Protein AF-A0A9E4MIA6-F1 (afdb_monomer_lite)

pLDDT: mean 83.89, std 17.76, range [36.22, 98.62]

Sequence (266 aa):
MLNRHRSSNRLAILCLLVLALSAQGCTGGDPGDYLTPDLRQRVEALKLEAPQATDDVAVLSDRLDTLWQWANAYSLTGGPIPDAFPQLVANANRSLRDVGGGATIPMSRIPEFIRLYTREFQIKDEHPGAVGSLTLDPPGPFHAGDQVTVRLIYTVGALGMAEGGGLLVRGARSGIQAEDPAGRNYVSIESSNPDATLTSSEPWGEWLGMHFSNRGRRAIPARPGVPRAVLQFRLSGAALEEGDTITITYGDTSGGGPGLALQETR

Radius of gyration: 26.45 Å; chains: 1; bounding box: 110×49×53 Å

Structure (mmCIF, N/CA/C/O backbone):
data_AF-A0A9E4MIA6-F1
#
_entry.id   AF-A0A9E4MIA6-F1
#
loop_
_atom_site.group_PDB
_atom_site.id
_atom_site.type_symbol
_atom_site.label_atom_id
_atom_site.label_alt_id
_atom_site.label_comp_id
_atom_site.label_asym_id
_atom_site.label_entity_id
_atom_site.label_seq_id
_atom_site.pdbx_PDB_ins_code
_atom_site.Cartn_x
_atom_site.Cartn_y
_atom_site.Cartn_z
_atom_site.occupancy
_atom_site.B_iso_or_equiv
_atom_site.auth_seq_id
_atom_site.auth_comp_id
_atom_site.auth_asym_id
_atom_site.auth_atom_id
_atom_site.pdbx_PDB_model_num
ATOM 1 N N . MET A 1 1 ? 82.440 -28.298 -12.843 1.00 44.41 1 MET A N 1
ATOM 2 C CA . MET A 1 1 ? 81.534 -28.000 -13.974 1.00 44.41 1 MET A CA 1
ATOM 3 C C . MET A 1 1 ? 80.123 -28.381 -13.561 1.00 44.41 1 MET A C 1
ATOM 5 O O . MET A 1 1 ? 79.861 -29.569 -13.469 1.00 44.41 1 MET A O 1
ATOM 9 N N . LEU A 1 2 ? 79.250 -27.417 -13.243 1.00 39.50 2 LEU A N 1
ATOM 10 C CA . LEU A 1 2 ? 77.813 -27.661 -13.067 1.00 39.50 2 LEU A CA 1
ATOM 11 C C . LEU A 1 2 ? 77.000 -26.353 -13.191 1.00 39.50 2 LEU A C 1
ATOM 13 O O . LEU A 1 2 ? 77.411 -25.329 -12.658 1.00 39.50 2 LEU A O 1
ATOM 17 N N . ASN A 1 3 ? 75.821 -26.496 -13.810 1.00 36.22 3 ASN A N 1
ATOM 18 C CA . ASN A 1 3 ? 74.598 -25.666 -13.804 1.00 36.22 3 ASN A CA 1
ATOM 19 C C . ASN A 1 3 ? 74.567 -24.330 -14.568 1.00 36.22 3 ASN A C 1
ATOM 21 O O . ASN A 1 3 ? 75.380 -23.451 -14.329 1.00 36.22 3 ASN A O 1
ATOM 25 N N . ARG A 1 4 ? 73.710 -24.137 -15.591 1.00 42.50 4 ARG A N 1
ATOM 26 C CA . ARG A 1 4 ? 72.229 -24.263 -15.787 1.00 42.50 4 ARG A CA 1
ATOM 27 C C . ARG A 1 4 ? 71.428 -22.997 -15.417 1.00 42.50 4 ARG A C 1
ATOM 29 O O . ARG A 1 4 ? 71.226 -22.695 -14.251 1.00 42.50 4 ARG A O 1
ATOM 36 N N . HIS A 1 5 ? 70.908 -22.370 -16.481 1.00 44.91 5 HIS A N 1
ATOM 37 C CA . HIS A 1 5 ? 69.573 -21.785 -16.703 1.00 44.91 5 HIS A CA 1
ATOM 38 C C . HIS A 1 5 ? 68.838 -21.021 -15.587 1.00 44.91 5 HIS A C 1
ATOM 40 O O . HIS A 1 5 ? 68.321 -21.630 -14.655 1.00 44.91 5 HIS A O 1
ATOM 46 N N . ARG A 1 6 ? 68.547 -19.734 -15.849 1.00 44.25 6 ARG A N 1
ATOM 47 C CA . ARG A 1 6 ? 67.300 -19.052 -15.439 1.00 44.25 6 ARG A CA 1
ATOM 48 C C . ARG A 1 6 ? 66.914 -17.944 -16.432 1.00 44.25 6 ARG A C 1
ATOM 50 O O . ARG A 1 6 ? 67.343 -16.809 -16.285 1.00 44.25 6 ARG A O 1
ATOM 57 N N . SER A 1 7 ? 66.063 -18.257 -17.407 1.00 50.56 7 SER A N 1
ATOM 58 C CA . SER A 1 7 ? 65.334 -17.244 -18.193 1.00 50.56 7 SER A CA 1
ATOM 59 C C . SER A 1 7 ? 64.119 -17.859 -18.898 1.00 50.56 7 SER A C 1
ATOM 61 O O . SER A 1 7 ? 64.063 -17.928 -20.119 1.00 50.56 7 SER A O 1
ATOM 63 N N . SER A 1 8 ? 63.152 -18.364 -18.136 1.00 52.81 8 SER A N 1
ATOM 64 C CA . SER A 1 8 ? 61.802 -18.613 -18.656 1.00 52.81 8 SER A CA 1
ATOM 65 C C . SER A 1 8 ? 60.858 -18.766 -17.472 1.00 52.81 8 SER A C 1
ATOM 67 O O . SER A 1 8 ? 60.782 -19.837 -16.895 1.00 52.81 8 SER A O 1
ATOM 69 N N . ASN A 1 9 ? 60.261 -17.667 -17.008 1.00 47.25 9 ASN A N 1
ATOM 70 C CA . ASN A 1 9 ? 59.180 -17.714 -16.005 1.00 47.25 9 ASN A CA 1
ATOM 71 C C . ASN A 1 9 ? 58.285 -16.462 -15.980 1.00 47.25 9 ASN A C 1
ATOM 73 O O . ASN A 1 9 ? 57.370 -16.391 -15.170 1.00 47.25 9 ASN A O 1
ATOM 77 N N . ARG A 1 10 ? 58.509 -15.465 -16.851 1.00 46.03 10 ARG A N 1
ATOM 78 C CA . ARG A 1 10 ? 57.673 -14.249 -16.885 1.00 46.03 10 ARG A CA 1
ATOM 79 C C . ARG A 1 10 ? 56.615 -14.235 -17.991 1.00 46.03 10 ARG A C 1
ATOM 81 O O . ARG A 1 10 ? 55.686 -13.449 -17.896 1.00 46.03 10 ARG A O 1
ATOM 88 N N . LEU A 1 11 ? 56.697 -15.128 -18.983 1.00 42.88 11 LEU A N 1
ATOM 89 C CA . LEU A 1 11 ? 55.712 -15.191 -20.074 1.00 42.88 11 LEU A CA 1
ATOM 90 C C . LEU A 1 11 ? 54.523 -16.129 -19.784 1.00 42.88 11 LEU A C 1
ATOM 92 O O . LEU A 1 11 ? 53.440 -15.921 -20.313 1.00 42.88 11 LEU A O 1
ATOM 96 N N . ALA A 1 12 ? 54.689 -17.123 -18.905 1.00 45.09 12 ALA A N 1
ATOM 97 C CA . ALA A 1 12 ? 53.630 -18.090 -18.588 1.00 45.09 12 ALA A CA 1
ATOM 98 C C . ALA A 1 12 ? 52.542 -17.534 -17.645 1.00 45.09 12 ALA A C 1
ATOM 100 O O . ALA A 1 12 ? 51.417 -18.023 -17.644 1.00 45.09 12 ALA A O 1
ATOM 101 N N . ILE A 1 13 ? 52.853 -16.487 -16.872 1.00 46.25 13 ILE A N 1
ATOM 102 C CA . ILE A 1 13 ? 51.916 -15.895 -15.900 1.00 46.25 13 ILE A CA 1
ATOM 103 C C . ILE A 1 13 ? 50.916 -14.947 -16.588 1.00 46.25 13 ILE A C 1
ATOM 105 O O . ILE A 1 13 ? 49.793 -14.800 -16.116 1.00 46.25 13 ILE A O 1
ATOM 109 N N . LEU A 1 14 ? 51.263 -14.370 -17.746 1.00 41.62 14 LEU A N 1
ATOM 110 C CA . LEU A 1 14 ? 50.357 -13.471 -18.470 1.00 41.62 14 LEU A CA 1
ATOM 111 C C . LEU A 1 14 ? 49.263 -14.230 -19.250 1.00 41.62 14 LEU A C 1
ATOM 113 O O . LEU A 1 14 ? 48.138 -13.750 -19.337 1.00 41.62 14 LEU A O 1
ATOM 117 N N . CYS A 1 15 ? 49.545 -15.440 -19.750 1.00 41.22 15 CYS A N 1
ATOM 118 C CA . CYS A 1 15 ? 48.540 -16.253 -20.453 1.00 41.22 15 CYS A CA 1
ATOM 119 C C . CYS A 1 15 ? 47.531 -16.937 -19.512 1.00 41.22 15 CYS A C 1
ATOM 121 O O . CYS A 1 15 ? 46.398 -17.182 -19.917 1.00 41.22 15 CYS A O 1
ATOM 123 N N . LEU A 1 16 ? 47.896 -17.200 -18.252 1.00 42.53 16 LEU A N 1
ATOM 124 C CA . LEU A 1 16 ? 46.976 -17.769 -17.255 1.00 42.53 16 LEU A CA 1
ATOM 125 C C . LEU A 1 16 ? 45.973 -16.742 -16.702 1.00 42.53 16 LEU A C 1
ATOM 127 O O . LEU A 1 16 ? 44.889 -17.125 -16.276 1.00 42.53 16 LEU A O 1
ATOM 131 N N . LEU A 1 17 ? 46.287 -15.445 -16.770 1.00 40.62 17 LEU A N 1
ATOM 132 C CA . LEU A 1 17 ? 45.380 -14.371 -16.345 1.00 40.62 17 LEU A CA 1
ATOM 133 C C . LEU A 1 17 ? 44.326 -14.011 -17.405 1.00 40.62 17 LEU A C 1
ATOM 135 O O . LEU A 1 17 ? 43.240 -13.565 -17.050 1.00 40.62 17 LEU A O 1
ATOM 139 N N . VAL A 1 18 ? 44.592 -14.264 -18.690 1.00 44.28 18 VAL A N 1
ATOM 140 C CA . VAL A 1 18 ? 43.629 -14.000 -19.779 1.00 44.28 18 VAL A CA 1
ATOM 141 C C . VAL A 1 18 ? 42.632 -15.158 -19.964 1.00 44.28 18 VAL A C 1
ATOM 143 O O . VAL A 1 18 ? 41.478 -14.929 -20.322 1.00 44.28 18 VAL A O 1
ATOM 146 N N . LEU A 1 19 ? 43.017 -16.392 -19.624 1.00 41.66 19 LEU A N 1
ATOM 147 C CA . LEU A 1 19 ? 42.107 -17.551 -19.620 1.00 41.66 19 LEU A CA 1
ATOM 148 C C . LEU A 1 19 ? 41.224 -17.649 -18.362 1.00 41.66 19 LEU A C 1
ATOM 150 O O . LEU A 1 19 ? 40.216 -18.345 -18.386 1.00 41.66 19 LEU A O 1
ATOM 154 N N . ALA A 1 20 ? 41.543 -16.917 -17.289 1.00 40.09 20 ALA A N 1
ATOM 155 C CA . ALA A 1 20 ? 40.695 -16.833 -16.096 1.00 40.09 20 ALA A CA 1
ATOM 156 C C . ALA A 1 20 ? 39.568 -15.783 -16.210 1.00 40.09 20 ALA A C 1
ATOM 158 O O . ALA A 1 20 ? 38.610 -15.843 -15.444 1.00 40.09 20 ALA A O 1
ATOM 159 N N . LEU A 1 21 ? 39.636 -14.855 -17.177 1.00 44.41 21 LEU A N 1
ATOM 160 C CA . LEU A 1 21 ? 38.578 -13.860 -17.425 1.00 44.41 21 LEU A CA 1
ATOM 161 C C . LEU A 1 21 ? 37.515 -14.300 -18.448 1.00 44.41 21 LEU A C 1
ATOM 163 O O . LEU A 1 21 ? 36.544 -13.583 -18.661 1.00 44.41 21 LEU A O 1
ATOM 167 N N . SER A 1 22 ? 37.654 -15.477 -19.060 1.00 43.94 22 SER A N 1
ATOM 168 C CA . SER A 1 22 ? 36.688 -16.016 -20.036 1.00 43.94 22 SER A CA 1
ATOM 169 C C . SER A 1 22 ? 35.862 -17.199 -19.506 1.00 43.94 22 SER A C 1
ATOM 171 O O . SER A 1 22 ? 35.043 -17.747 -20.235 1.00 43.94 22 SER A O 1
ATOM 173 N N . ALA A 1 23 ? 36.010 -17.556 -18.224 1.00 40.84 23 ALA A N 1
ATOM 174 C CA . ALA A 1 23 ? 35.294 -18.669 -17.588 1.00 40.84 23 ALA A CA 1
ATOM 175 C C . ALA A 1 23 ? 34.163 -18.241 -16.625 1.00 40.84 23 ALA A C 1
ATOM 177 O O . ALA A 1 23 ? 33.667 -19.067 -15.866 1.00 40.84 23 ALA A O 1
ATOM 178 N N . GLN A 1 24 ? 33.731 -16.973 -16.647 1.00 48.56 24 GLN A N 1
ATOM 179 C CA . GLN A 1 24 ? 32.558 -16.503 -15.879 1.00 48.56 24 GLN A CA 1
ATOM 180 C C . GLN A 1 24 ? 31.247 -16.519 -16.687 1.00 48.56 24 GLN A C 1
ATOM 182 O O . GLN A 1 24 ? 30.203 -16.128 -16.182 1.00 48.56 24 GLN A O 1
ATOM 187 N N . GLY A 1 25 ? 31.273 -16.992 -17.933 1.00 47.22 25 GLY A N 1
ATOM 188 C CA . GLY A 1 25 ? 30.114 -16.995 -18.825 1.00 47.22 25 GLY A CA 1
ATOM 189 C C . GLY A 1 25 ? 29.463 -18.365 -18.976 1.00 47.22 25 GLY A C 1
ATOM 190 O O . GLY A 1 25 ? 29.371 -18.846 -20.094 1.00 47.22 25 GLY A O 1
ATOM 191 N N . CYS A 1 26 ? 29.070 -19.010 -17.878 1.00 40.75 26 CYS A N 1
ATOM 192 C CA . CYS A 1 26 ? 28.094 -20.110 -17.861 1.00 40.75 26 CYS A CA 1
ATOM 193 C C . CYS A 1 26 ? 27.485 -20.177 -16.454 1.00 40.75 26 CYS A C 1
ATOM 195 O O . CYS A 1 26 ? 27.702 -21.119 -15.695 1.00 40.75 26 CYS A O 1
ATOM 197 N N . THR A 1 27 ? 26.744 -19.133 -16.084 1.00 47.00 27 THR A N 1
ATOM 198 C CA . THR A 1 27 ? 25.735 -19.226 -15.029 1.00 47.00 27 THR A CA 1
ATOM 199 C C . THR A 1 27 ? 24.688 -20.224 -15.517 1.00 47.00 27 THR A C 1
ATOM 201 O O . THR A 1 27 ? 23.804 -19.875 -16.299 1.00 47.00 27 THR A O 1
ATOM 204 N N . GLY A 1 28 ? 24.806 -21.490 -15.114 1.00 44.75 28 GLY A N 1
ATOM 205 C CA . GLY A 1 28 ? 23.630 -22.348 -15.078 1.00 44.75 28 GLY A CA 1
ATOM 206 C C . GLY A 1 28 ? 22.622 -21.620 -14.199 1.00 44.75 28 GLY A C 1
ATOM 207 O O . GLY A 1 28 ? 22.908 -21.397 -13.024 1.00 44.75 28 GLY A O 1
ATOM 208 N N . GLY A 1 29 ? 21.536 -21.128 -14.801 1.00 50.91 29 GLY A N 1
ATOM 209 C CA . GLY A 1 29 ? 20.473 -20.463 -14.056 1.00 50.91 29 GLY A CA 1
ATOM 210 C C . GLY A 1 29 ? 19.999 -21.381 -12.937 1.00 50.91 29 GLY A C 1
ATOM 211 O O . GLY A 1 29 ? 20.006 -22.603 -13.106 1.00 50.91 29 GLY A O 1
ATOM 212 N N . ASP A 1 30 ? 19.637 -20.803 -11.794 1.00 68.56 30 ASP A N 1
ATOM 213 C CA . ASP A 1 30 ? 18.952 -21.557 -10.753 1.00 68.56 30 ASP A CA 1
ATOM 214 C C . ASP A 1 30 ? 17.682 -22.158 -11.386 1.00 68.56 30 ASP A C 1
ATOM 216 O O . ASP A 1 30 ? 16.851 -21.402 -11.891 1.00 68.56 30 ASP A O 1
ATOM 220 N N . PRO A 1 31 ? 17.522 -23.494 -11.441 1.00 61.34 31 PRO A N 1
ATOM 221 C CA . PRO A 1 31 ? 16.331 -24.101 -12.025 1.00 61.34 31 PRO A CA 1
ATOM 222 C C . PRO A 1 31 ? 15.039 -23.742 -11.270 1.00 61.34 31 PRO A C 1
ATOM 224 O O . PRO A 1 31 ? 13.956 -24.032 -11.777 1.00 61.34 31 PRO A O 1
ATOM 227 N N . GLY A 1 32 ? 15.139 -23.128 -10.082 1.00 80.06 32 GLY A N 1
ATOM 228 C CA . GLY A 1 32 ? 14.028 -22.523 -9.347 1.00 80.06 32 GLY A CA 1
ATOM 229 C C . GLY A 1 32 ? 13.767 -21.040 -9.650 1.00 80.06 32 GLY A C 1
ATOM 230 O O . GLY A 1 32 ? 12.807 -20.490 -9.112 1.00 80.06 32 GLY A O 1
ATOM 231 N N . ASP A 1 33 ? 14.576 -20.387 -10.489 1.00 91.94 33 ASP A N 1
ATOM 232 C CA . ASP A 1 33 ? 14.368 -18.991 -10.880 1.00 91.94 33 ASP A CA 1
ATOM 233 C C . ASP A 1 33 ? 13.173 -18.870 -11.836 1.00 91.94 33 ASP A C 1
ATOM 235 O O . ASP A 1 33 ? 13.052 -19.591 -12.828 1.00 91.94 33 ASP A O 1
ATOM 239 N N . TYR A 1 34 ? 12.280 -17.927 -11.545 1.00 94.56 34 TYR A N 1
ATOM 240 C CA . TYR A 1 34 ? 11.122 -17.631 -12.386 1.00 94.56 34 TYR A CA 1
ATOM 241 C C . TYR A 1 34 ? 11.484 -16.756 -13.599 1.00 94.56 34 TYR A C 1
ATOM 243 O O . TYR A 1 34 ? 10.651 -16.567 -14.491 1.00 94.56 34 TYR A O 1
ATOM 251 N N . LEU A 1 35 ? 12.704 -16.212 -13.650 1.00 96.44 35 LEU A N 1
ATOM 252 C CA . LEU A 1 35 ? 13.228 -15.469 -14.792 1.00 96.44 35 LEU A CA 1
ATOM 253 C C . LEU A 1 35 ? 14.031 -16.373 -15.729 1.00 96.44 35 LEU A C 1
ATOM 255 O O . LEU A 1 35 ? 14.796 -17.238 -15.308 1.00 96.44 35 LEU A O 1
ATOM 259 N N . THR A 1 36 ? 13.920 -16.117 -17.034 1.00 95.88 36 THR A N 1
ATOM 260 C CA . THR A 1 36 ? 14.865 -16.693 -17.998 1.00 95.88 36 THR A CA 1
ATOM 261 C C . THR A 1 36 ? 16.268 -16.124 -17.754 1.00 95.88 36 THR A C 1
ATOM 263 O O . THR A 1 36 ? 16.378 -14.983 -17.294 1.00 95.88 36 THR A O 1
ATOM 266 N N . PRO A 1 37 ? 17.352 -16.846 -18.103 1.00 96.00 37 PRO A N 1
ATOM 267 C CA . PRO A 1 37 ? 18.717 -16.348 -17.904 1.00 96.00 37 PRO A CA 1
ATOM 268 C C . PRO A 1 37 ? 18.962 -14.958 -18.513 1.00 96.00 37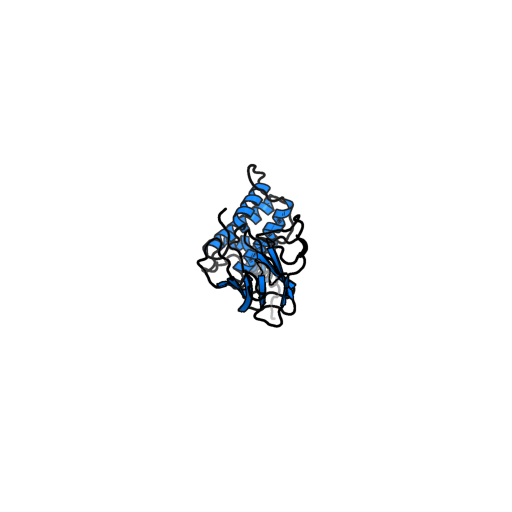 PRO A C 1
ATOM 270 O O . PRO A 1 37 ? 19.557 -14.096 -17.867 1.00 96.00 37 PRO A O 1
ATOM 273 N N . ASP A 1 38 ? 18.429 -14.709 -19.714 1.00 96.75 38 ASP A N 1
ATOM 274 C CA . ASP A 1 38 ? 18.542 -13.411 -20.388 1.00 96.75 38 ASP A CA 1
ATOM 275 C C . ASP A 1 38 ? 17.792 -12.303 -19.630 1.00 96.75 38 ASP A C 1
ATOM 277 O O . ASP A 1 38 ? 18.314 -11.204 -19.436 1.00 96.75 38 ASP A O 1
ATOM 281 N N . LEU A 1 39 ? 16.566 -12.579 -19.164 1.00 97.75 39 LEU A N 1
ATOM 282 C CA . LEU A 1 39 ? 15.779 -11.599 -18.415 1.00 97.75 39 LEU A CA 1
ATOM 283 C C . LEU A 1 39 ? 16.395 -11.324 -17.039 1.00 97.75 39 LEU A C 1
ATOM 285 O O . LEU A 1 39 ? 16.440 -10.168 -16.622 1.00 97.75 39 LEU A O 1
ATOM 289 N N . ARG A 1 40 ? 16.933 -12.348 -16.368 1.00 97.56 40 ARG A N 1
ATOM 290 C CA . ARG A 1 40 ? 17.677 -12.201 -15.112 1.00 97.56 40 ARG A CA 1
ATOM 291 C C . ARG A 1 40 ? 18.859 -11.252 -15.290 1.00 97.56 40 ARG A C 1
ATOM 293 O O . ARG A 1 40 ? 19.002 -10.319 -14.507 1.00 97.56 40 ARG A O 1
ATOM 300 N N . GLN A 1 41 ? 19.651 -11.414 -16.352 1.00 97.94 41 GLN A N 1
ATOM 301 C CA . GLN A 1 41 ? 20.766 -10.508 -16.638 1.00 97.94 41 GLN A CA 1
ATOM 302 C C . GLN A 1 41 ? 20.302 -9.054 -16.833 1.00 97.94 41 GLN A C 1
ATOM 304 O O . GLN A 1 41 ? 20.905 -8.137 -16.272 1.00 97.94 41 GLN A O 1
ATOM 309 N N . ARG A 1 42 ? 19.221 -8.834 -17.595 1.00 98.44 42 ARG A N 1
ATOM 310 C CA . ARG A 1 42 ? 18.652 -7.488 -17.798 1.00 98.44 42 ARG A CA 1
ATOM 311 C C . ARG A 1 42 ? 18.140 -6.878 -16.493 1.00 98.44 42 ARG A C 1
ATOM 313 O O . ARG A 1 42 ? 18.345 -5.691 -16.260 1.00 98.44 42 ARG A O 1
ATOM 320 N N . VAL A 1 43 ? 17.505 -7.674 -15.632 1.00 98.50 43 VAL A N 1
ATOM 321 C CA . VAL A 1 43 ? 17.025 -7.233 -14.314 1.00 98.50 43 VAL A CA 1
ATOM 322 C C . VAL A 1 43 ? 18.184 -6.803 -13.417 1.00 98.50 43 VAL A C 1
ATOM 324 O O . VAL A 1 43 ? 18.116 -5.727 -12.825 1.00 98.50 43 VAL A O 1
ATOM 327 N N . GLU A 1 44 ? 19.267 -7.579 -13.356 1.00 98.25 44 GLU A N 1
ATOM 328 C CA . GLU A 1 44 ? 20.447 -7.202 -12.568 1.00 98.25 44 GLU A CA 1
ATOM 329 C C . GLU A 1 44 ? 21.096 -5.906 -13.080 1.00 98.25 44 GLU A C 1
ATOM 331 O O . GLU A 1 44 ? 21.464 -5.040 -12.283 1.00 98.25 44 GLU A O 1
ATOM 336 N N . ALA A 1 45 ? 21.154 -5.703 -14.401 1.00 98.19 45 ALA A N 1
ATOM 337 C CA . ALA A 1 45 ? 21.590 -4.429 -14.975 1.00 98.19 45 ALA A CA 1
ATOM 338 C C . ALA A 1 45 ? 20.639 -3.277 -14.595 1.00 98.19 45 ALA A C 1
ATOM 340 O O . ALA A 1 45 ? 21.078 -2.232 -14.108 1.00 98.19 45 ALA A O 1
ATOM 341 N N . LEU A 1 46 ? 19.324 -3.487 -14.719 1.00 98.50 46 LEU A N 1
ATOM 342 C CA . LEU A 1 46 ? 18.308 -2.491 -14.379 1.00 98.50 46 LEU A CA 1
ATOM 343 C C . LEU A 1 46 ? 18.394 -2.047 -12.909 1.00 98.50 46 LEU A C 1
ATOM 345 O O . LEU A 1 46 ? 18.237 -0.855 -12.635 1.00 98.50 46 LEU A O 1
ATOM 349 N N . LYS A 1 47 ? 18.668 -2.963 -11.968 1.00 98.12 47 LYS A N 1
ATOM 350 C CA . LYS A 1 47 ? 18.851 -2.644 -10.537 1.00 98.12 47 LYS A CA 1
ATOM 351 C C . LYS A 1 47 ? 19.980 -1.626 -10.316 1.00 98.12 47 LYS A C 1
ATOM 353 O O . LYS A 1 47 ? 19.838 -0.726 -9.487 1.00 98.12 47 LYS A O 1
ATOM 358 N N . LEU A 1 48 ? 21.071 -1.728 -11.077 1.00 97.31 48 LEU A N 1
ATOM 359 C CA . LEU A 1 48 ? 22.222 -0.817 -11.001 1.00 97.31 48 LEU A CA 1
ATOM 360 C C . LEU A 1 48 ? 21.974 0.511 -11.729 1.00 97.31 48 LEU A C 1
ATOM 362 O O . LEU A 1 48 ? 22.439 1.569 -11.301 1.00 97.31 48 LEU A O 1
ATOM 366 N N . GLU A 1 49 ? 21.238 0.456 -12.834 1.00 96.56 49 GLU A N 1
ATOM 367 C CA . GLU A 1 49 ? 21.053 1.574 -13.753 1.00 96.56 49 GLU A CA 1
ATOM 368 C C . GLU A 1 49 ? 19.884 2.498 -13.399 1.00 96.56 49 GLU A C 1
ATOM 370 O O . GLU A 1 49 ? 19.983 3.711 -13.590 1.00 96.56 49 GLU A O 1
ATOM 375 N N . ALA A 1 50 ? 18.774 1.958 -12.888 1.00 95.00 50 ALA A N 1
ATOM 376 C CA . ALA A 1 50 ? 17.562 2.724 -12.587 1.00 95.00 50 ALA A CA 1
ATOM 377 C C . ALA A 1 50 ? 17.764 3.889 -11.590 1.00 95.00 50 ALA A C 1
ATOM 379 O O . ALA A 1 50 ? 17.095 4.912 -11.750 1.00 95.00 50 ALA A O 1
ATOM 380 N N . PRO A 1 51 ? 18.673 3.811 -10.594 1.00 94.75 51 PRO A N 1
ATOM 381 C CA . PRO A 1 51 ? 19.010 4.955 -9.745 1.00 94.75 51 PRO A CA 1
ATOM 382 C C . PRO A 1 51 ? 19.681 6.122 -10.485 1.00 94.75 51 PRO A C 1
ATOM 384 O O . PRO A 1 51 ? 19.677 7.241 -9.975 1.00 94.75 51 PRO A O 1
ATOM 387 N N . GLN A 1 52 ? 20.260 5.883 -11.666 1.00 93.62 52 GLN A N 1
ATOM 388 C CA . GLN A 1 52 ? 20.942 6.907 -12.453 1.00 93.62 52 GLN A CA 1
ATOM 389 C C . GLN A 1 52 ? 19.931 7.690 -13.296 1.00 93.62 52 GLN A C 1
ATOM 391 O O . GLN A 1 52 ? 19.249 7.127 -14.163 1.00 93.62 52 GLN A O 1
ATOM 396 N N . ALA A 1 53 ? 19.855 9.000 -13.049 1.00 86.38 53 ALA A N 1
ATOM 397 C CA . ALA A 1 53 ? 18.979 9.903 -13.785 1.00 86.38 53 ALA A CA 1
ATOM 398 C C . ALA A 1 53 ? 19.369 9.970 -15.269 1.00 86.38 53 ALA A C 1
ATOM 400 O O . ALA A 1 53 ? 20.544 10.079 -15.616 1.00 86.38 53 ALA A O 1
ATOM 401 N N . THR A 1 54 ? 18.367 9.923 -16.142 1.00 93.69 54 THR A N 1
ATOM 402 C CA . THR A 1 54 ? 18.522 10.056 -17.592 1.00 93.69 54 THR A CA 1
ATOM 403 C C . THR A 1 54 ? 17.228 10.595 -18.194 1.00 93.69 54 THR A C 1
ATOM 405 O O . THR A 1 54 ? 16.143 10.335 -17.671 1.00 93.69 54 THR A O 1
ATOM 408 N N . ASP A 1 55 ? 17.345 11.355 -19.274 1.00 93.81 55 ASP A N 1
ATOM 409 C CA . ASP A 1 55 ? 16.255 11.831 -20.124 1.00 93.81 55 ASP A CA 1
ATOM 410 C C . ASP A 1 55 ? 16.280 11.189 -21.524 1.00 93.81 55 ASP A C 1
ATOM 412 O O . ASP A 1 55 ? 15.420 11.487 -22.355 1.00 93.81 55 ASP A O 1
ATOM 416 N N . ASP A 1 56 ? 17.221 10.270 -21.772 1.00 96.62 56 ASP A N 1
ATOM 417 C CA . ASP A 1 56 ? 17.347 9.559 -23.039 1.00 96.62 56 ASP A CA 1
ATOM 418 C C . ASP A 1 56 ? 16.163 8.599 -23.235 1.00 96.62 56 ASP A C 1
ATOM 420 O O . ASP A 1 56 ? 15.961 7.637 -22.489 1.00 96.62 56 ASP A O 1
ATOM 424 N N . VAL A 1 57 ? 15.367 8.863 -24.273 1.00 96.56 57 VAL A N 1
ATOM 425 C CA . VAL A 1 57 ? 14.148 8.111 -24.594 1.00 96.56 57 VAL A CA 1
ATOM 426 C C . VAL A 1 57 ? 14.440 6.641 -24.895 1.00 96.56 57 VAL A C 1
ATOM 428 O O . VAL A 1 57 ? 13.640 5.781 -24.517 1.00 96.56 57 VAL A O 1
ATOM 431 N N . ALA A 1 58 ? 15.556 6.329 -25.557 1.00 96.69 58 ALA A N 1
ATOM 432 C CA . ALA A 1 58 ? 15.913 4.955 -25.893 1.00 96.69 58 ALA A CA 1
ATOM 433 C C . ALA A 1 58 ? 16.287 4.175 -24.628 1.00 96.69 58 ALA A C 1
ATOM 435 O O . ALA A 1 58 ? 15.778 3.073 -24.415 1.00 96.69 58 ALA A O 1
ATOM 436 N N . VAL A 1 59 ? 17.081 4.789 -23.745 1.00 97.56 59 VAL A N 1
ATOM 437 C CA . VAL A 1 59 ? 17.449 4.202 -22.447 1.00 97.56 59 VAL A CA 1
ATOM 438 C C . VAL A 1 59 ? 16.211 3.991 -21.573 1.00 97.56 59 VAL A C 1
ATOM 440 O O . VAL A 1 59 ? 16.014 2.913 -21.014 1.00 97.56 59 VAL A O 1
ATOM 443 N N . LEU A 1 60 ? 15.334 4.993 -21.473 1.00 97.56 60 LEU A N 1
ATOM 444 C CA . LEU A 1 60 ? 14.096 4.880 -20.698 1.00 97.56 60 LEU A CA 1
ATOM 445 C C . LEU A 1 60 ? 13.150 3.814 -21.264 1.00 97.56 60 LEU A C 1
ATOM 447 O O . LEU A 1 60 ? 12.489 3.125 -20.489 1.00 97.56 60 LEU A O 1
ATOM 451 N N . SER A 1 61 ? 13.102 3.656 -22.588 1.00 97.25 61 SER A N 1
ATOM 452 C CA . SER A 1 61 ? 12.279 2.634 -23.242 1.00 97.25 61 SER A CA 1
ATOM 453 C C . SER A 1 61 ? 12.765 1.218 -22.938 1.00 97.25 61 SER A C 1
ATOM 455 O O . SER A 1 61 ? 11.943 0.368 -22.606 1.00 97.25 61 SER A O 1
ATOM 457 N N . ASP A 1 62 ? 14.075 0.963 -22.997 1.00 98.00 62 ASP A N 1
ATOM 458 C CA . ASP A 1 62 ? 14.633 -0.362 -22.690 1.00 98.00 62 ASP A CA 1
ATOM 459 C C . ASP A 1 62 ? 14.502 -0.723 -21.201 1.00 98.00 62 ASP A C 1
ATOM 461 O O . ASP A 1 62 ? 14.096 -1.835 -20.845 1.00 98.00 62 ASP A O 1
ATOM 465 N N . ARG A 1 63 ? 14.735 0.248 -20.308 1.00 98.12 63 ARG A N 1
ATOM 466 C CA . ARG A 1 63 ? 14.511 0.065 -18.867 1.00 98.12 63 ARG A CA 1
ATOM 467 C C . ARG A 1 63 ? 13.047 -0.243 -18.553 1.00 98.12 63 ARG A C 1
ATOM 469 O O . ARG A 1 63 ? 12.764 -1.129 -17.748 1.00 98.12 63 ARG A O 1
ATOM 476 N N . LEU A 1 64 ? 12.115 0.471 -19.189 1.00 97.62 64 LEU A N 1
ATOM 477 C CA . LEU A 1 64 ? 10.680 0.249 -19.015 1.00 97.62 64 LEU A CA 1
ATOM 478 C C . LEU A 1 64 ? 10.240 -1.121 -19.550 1.00 97.62 64 LEU A C 1
ATOM 480 O O . LEU A 1 64 ? 9.418 -1.780 -18.914 1.00 97.62 64 LEU A O 1
ATOM 484 N N . ASP A 1 65 ? 10.785 -1.555 -20.687 1.00 98.12 65 ASP A N 1
ATOM 485 C CA . ASP A 1 65 ? 10.537 -2.888 -21.243 1.00 98.12 65 ASP A CA 1
ATOM 486 C C . ASP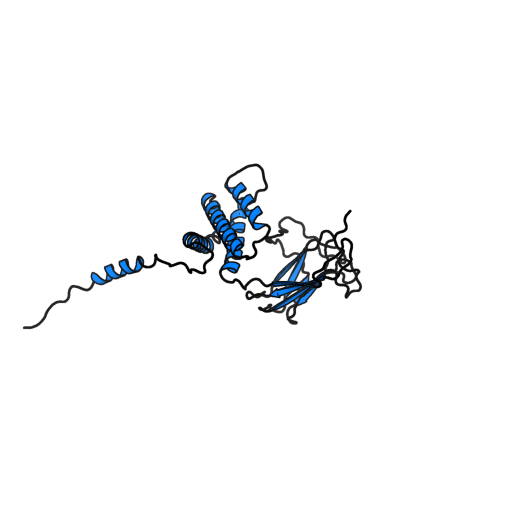 A 1 65 ? 11.055 -3.993 -20.313 1.00 98.12 65 ASP A C 1
ATOM 488 O O . ASP A 1 65 ? 10.312 -4.917 -19.983 1.00 98.12 65 ASP A O 1
ATOM 492 N N . THR A 1 66 ? 12.282 -3.860 -19.804 1.00 98.62 66 THR A N 1
ATOM 493 C CA . THR A 1 66 ? 12.849 -4.798 -18.822 1.00 98.62 66 THR A CA 1
ATOM 494 C C . THR A 1 66 ? 11.975 -4.888 -17.571 1.00 98.62 66 THR A C 1
ATOM 496 O O . THR A 1 66 ? 11.618 -5.982 -17.136 1.00 98.62 66 THR A O 1
ATOM 499 N N . LEU A 1 67 ? 11.574 -3.739 -17.019 1.00 98.00 67 LEU A N 1
ATOM 500 C CA . LEU A 1 67 ? 10.711 -3.663 -15.841 1.00 98.00 67 LEU A CA 1
ATOM 501 C C . LEU A 1 67 ? 9.342 -4.321 -16.082 1.00 98.00 67 LEU A C 1
ATOM 503 O O . LEU A 1 67 ? 8.830 -5.023 -15.212 1.00 98.00 67 LEU A O 1
ATOM 507 N N . TRP A 1 68 ? 8.755 -4.126 -17.266 1.00 97.81 68 TRP A N 1
ATOM 508 C CA . TRP A 1 68 ? 7.501 -4.769 -17.661 1.00 97.81 68 TRP A CA 1
ATOM 509 C C . TRP A 1 68 ? 7.634 -6.291 -17.758 1.00 97.81 68 TRP A C 1
ATOM 511 O O . TRP A 1 68 ? 6.793 -7.020 -17.230 1.00 97.81 68 TRP A O 1
ATOM 521 N N . GLN A 1 69 ? 8.694 -6.781 -18.404 1.00 98.25 69 GLN A N 1
ATOM 522 C CA . GLN A 1 69 ? 8.947 -8.216 -18.534 1.00 98.25 69 GLN A CA 1
ATOM 523 C C . GLN A 1 69 ? 9.187 -8.871 -17.170 1.00 98.25 69 GLN A C 1
ATOM 525 O O . GLN A 1 69 ? 8.624 -9.931 -16.899 1.00 98.25 69 GLN A O 1
ATOM 530 N N . TRP A 1 70 ? 9.948 -8.213 -16.292 1.00 97.88 70 TRP A N 1
ATOM 531 C CA . TRP A 1 70 ? 10.178 -8.673 -14.925 1.00 97.88 70 TRP A CA 1
ATOM 532 C C . TRP A 1 70 ? 8.878 -8.765 -14.126 1.00 97.88 70 TRP A C 1
ATOM 534 O O . TRP A 1 70 ? 8.574 -9.816 -13.565 1.00 97.88 70 TRP A O 1
ATOM 544 N N . ALA A 1 71 ? 8.072 -7.703 -14.129 1.00 96.25 71 ALA A N 1
ATOM 545 C CA . ALA A 1 71 ? 6.793 -7.678 -13.430 1.00 96.25 71 ALA A CA 1
ATOM 546 C C . ALA A 1 71 ? 5.828 -8.760 -13.937 1.00 96.25 71 ALA A C 1
ATOM 548 O O . ALA A 1 71 ? 5.170 -9.425 -13.138 1.00 96.25 71 ALA A O 1
ATOM 549 N N . ASN A 1 72 ? 5.766 -8.980 -15.253 1.00 95.50 72 ASN A N 1
ATOM 550 C CA . ASN A 1 72 ? 4.958 -10.054 -15.826 1.00 95.50 72 ASN A CA 1
ATOM 551 C C . ASN A 1 72 ? 5.436 -11.429 -15.362 1.00 95.50 72 ASN A C 1
ATOM 553 O O . ASN A 1 72 ? 4.615 -12.228 -14.918 1.00 95.50 72 ASN A O 1
ATOM 557 N N . ALA A 1 73 ? 6.742 -11.700 -15.417 1.00 96.56 73 ALA A N 1
ATOM 558 C CA . ALA A 1 73 ? 7.291 -12.966 -14.944 1.00 96.56 73 ALA A CA 1
ATOM 559 C C . ALA A 1 73 ? 7.010 -13.175 -13.446 1.00 96.56 73 ALA A C 1
ATOM 561 O O . ALA A 1 73 ? 6.534 -14.238 -13.056 1.00 96.56 73 ALA A O 1
ATOM 562 N N . TYR A 1 74 ? 7.198 -12.137 -12.623 1.00 94.94 74 TYR A N 1
ATOM 563 C CA . TYR A 1 74 ? 6.878 -12.185 -11.195 1.00 94.94 74 TYR A CA 1
ATOM 564 C C . TYR A 1 74 ? 5.390 -12.466 -10.954 1.00 94.94 74 TYR A C 1
ATOM 566 O O . TYR A 1 74 ? 5.053 -13.280 -10.100 1.00 94.94 74 TYR A O 1
ATOM 574 N N . SER A 1 75 ? 4.480 -11.876 -11.737 1.00 93.38 75 SER A N 1
ATOM 575 C CA . SER A 1 75 ? 3.035 -12.112 -11.585 1.00 93.38 75 SER A CA 1
ATOM 576 C C . SER A 1 75 ? 2.634 -13.582 -11.778 1.00 93.38 75 SER A C 1
ATOM 578 O O . SER A 1 75 ? 1.695 -14.060 -11.141 1.00 93.38 75 SER A O 1
ATOM 580 N N . LEU A 1 76 ? 3.378 -14.327 -12.604 1.00 94.06 76 LEU A N 1
ATOM 581 C CA . LEU A 1 76 ? 3.134 -15.749 -12.858 1.00 94.06 76 LEU A CA 1
ATOM 582 C C . LEU A 1 76 ? 3.534 -16.647 -11.677 1.00 94.06 76 LEU A C 1
ATOM 584 O O . LEU A 1 76 ? 3.134 -17.808 -11.641 1.00 94.06 76 LEU A O 1
ATOM 588 N N . THR A 1 77 ? 4.261 -16.115 -10.691 1.00 92.19 77 THR A N 1
ATOM 589 C CA . THR A 1 77 ? 4.570 -16.813 -9.430 1.00 92.19 77 THR A CA 1
ATOM 590 C C . THR A 1 77 ? 3.400 -16.795 -8.437 1.00 92.19 77 THR A C 1
ATOM 592 O O . THR A 1 77 ? 3.455 -17.465 -7.410 1.00 92.19 77 THR A O 1
ATOM 595 N N . GLY A 1 78 ? 2.342 -16.022 -8.719 1.00 88.50 78 GLY A N 1
ATOM 596 C CA . GLY A 1 78 ? 1.258 -15.735 -7.773 1.00 88.50 78 GLY A CA 1
ATOM 597 C C . GLY A 1 78 ? 1.556 -14.568 -6.823 1.00 88.50 78 GLY A C 1
ATOM 598 O O . GLY A 1 78 ? 0.705 -14.216 -6.006 1.00 88.50 78 GLY A O 1
ATOM 599 N N . GLY A 1 79 ? 2.736 -13.948 -6.934 1.00 86.50 79 GLY A N 1
ATOM 600 C CA . GLY A 1 79 ? 3.107 -12.761 -6.169 1.00 86.50 79 GLY A CA 1
ATOM 601 C C . GLY A 1 79 ? 2.305 -11.506 -6.563 1.00 86.50 79 GLY A C 1
ATOM 602 O O . GLY A 1 79 ? 1.914 -11.344 -7.724 1.00 86.50 79 GLY A O 1
ATOM 603 N N . PRO A 1 80 ? 2.060 -10.574 -5.622 1.00 85.62 80 PRO A N 1
ATOM 604 C CA . PRO A 1 80 ? 1.244 -9.393 -5.880 1.00 85.62 80 PRO A CA 1
ATOM 605 C C . PRO A 1 80 ? 1.979 -8.346 -6.732 1.00 85.62 80 PRO A C 1
ATOM 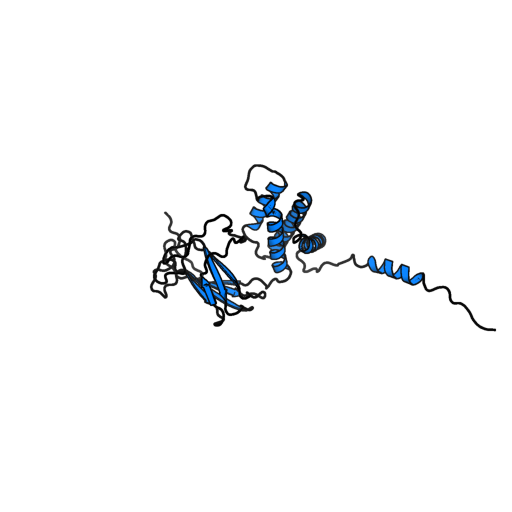607 O O . PRO A 1 80 ? 3.081 -7.892 -6.403 1.00 85.62 80 PRO A O 1
ATOM 610 N N . ILE A 1 81 ? 1.311 -7.879 -7.788 1.00 87.44 81 ILE A N 1
ATOM 611 C CA . ILE A 1 81 ? 1.713 -6.710 -8.582 1.00 87.44 81 ILE A CA 1
ATOM 612 C C . ILE A 1 81 ? 0.887 -5.501 -8.135 1.00 87.44 81 ILE A C 1
ATOM 614 O O . ILE A 1 81 ? -0.318 -5.650 -7.918 1.00 87.44 81 ILE A O 1
ATOM 618 N N . PRO A 1 82 ? 1.477 -4.299 -8.026 1.00 84.94 82 PRO A N 1
ATOM 619 C CA . PRO A 1 82 ? 0.707 -3.088 -7.766 1.00 84.94 82 PRO A CA 1
ATOM 620 C C . PRO A 1 82 ? -0.367 -2.878 -8.835 1.00 84.94 82 PRO A C 1
ATOM 622 O O . PRO A 1 82 ? -0.079 -2.899 -10.030 1.00 84.94 82 PRO A O 1
ATOM 625 N N . ASP A 1 83 ? -1.608 -2.652 -8.413 1.00 81.31 83 ASP A N 1
ATOM 626 C CA . ASP A 1 83 ? -2.781 -2.556 -9.294 1.00 81.31 83 ASP A CA 1
ATOM 627 C C . ASP A 1 83 ? -2.630 -1.512 -10.421 1.00 81.31 83 ASP A C 1
ATOM 629 O O . ASP A 1 83 ? -3.039 -1.741 -11.559 1.00 81.31 83 ASP A O 1
ATOM 633 N N . ALA A 1 84 ? -2.004 -0.374 -10.126 1.00 83.38 84 ALA A N 1
ATOM 634 C CA . ALA A 1 84 ? -1.793 0.719 -11.063 1.00 83.38 84 ALA A CA 1
ATOM 635 C C . ALA A 1 84 ? -0.586 0.496 -11.985 1.00 83.38 84 ALA A C 1
ATOM 637 O O . ALA A 1 84 ? -0.475 1.184 -13.005 1.00 83.38 84 ALA A O 1
ATOM 638 N N . PHE A 1 85 ? 0.315 -0.439 -11.662 1.00 89.31 85 PHE A N 1
ATOM 639 C CA . PHE A 1 85 ? 1.562 -0.636 -12.401 1.00 89.31 85 PHE A CA 1
ATOM 640 C C . PHE A 1 85 ? 1.328 -0.895 -13.900 1.00 89.31 85 PHE A C 1
ATOM 642 O O . PHE A 1 85 ? 1.896 -0.145 -14.700 1.00 89.31 85 PHE A O 1
ATOM 649 N N . PRO A 1 86 ? 0.444 -1.824 -14.331 1.00 91.31 86 PRO A N 1
ATOM 650 C CA . PRO A 1 86 ? 0.219 -2.064 -15.758 1.00 91.31 86 PRO A CA 1
ATOM 651 C C . PRO A 1 86 ? -0.269 -0.820 -16.511 1.00 91.31 86 PRO A C 1
ATOM 653 O O . PRO A 1 86 ? 0.209 -0.509 -17.605 1.00 91.31 86 PRO A O 1
ATOM 656 N N . GLN A 1 87 ? -1.179 -0.053 -15.901 1.00 89.75 87 GLN A N 1
ATOM 657 C CA . GLN A 1 87 ? -1.694 1.179 -16.496 1.00 89.75 87 GLN A CA 1
ATOM 658 C C . GLN A 1 87 ? -0.608 2.258 -16.597 1.00 89.75 87 GLN A C 1
ATOM 660 O O . GLN A 1 87 ? -0.536 2.974 -17.598 1.00 89.75 87 GLN A O 1
ATOM 665 N N . LEU A 1 88 ? 0.237 2.396 -15.573 1.00 90.44 88 LEU A N 1
ATOM 666 C CA . LEU A 1 88 ? 1.308 3.389 -15.555 1.00 90.44 88 LEU A CA 1
ATOM 667 C C . LEU A 1 88 ? 2.428 3.041 -16.541 1.00 90.44 88 LEU A C 1
ATOM 669 O O . LEU A 1 88 ? 2.892 3.942 -17.238 1.00 90.44 88 LEU A O 1
ATOM 673 N N . VAL A 1 89 ? 2.788 1.761 -16.690 1.00 93.44 89 VAL A N 1
ATOM 674 C CA . VAL A 1 89 ? 3.707 1.302 -17.747 1.00 93.44 89 VAL A CA 1
ATOM 675 C C . VAL A 1 89 ? 3.153 1.647 -19.129 1.00 93.44 89 VAL A C 1
ATOM 677 O O . VAL A 1 89 ? 3.877 2.188 -19.965 1.00 93.44 89 VAL A O 1
ATOM 680 N N . ALA A 1 90 ? 1.862 1.401 -19.378 1.00 92.81 90 ALA A N 1
ATOM 681 C CA . ALA A 1 90 ? 1.228 1.756 -20.648 1.00 92.81 90 ALA A CA 1
ATOM 682 C C . ALA A 1 90 ? 1.250 3.275 -20.904 1.00 92.81 90 ALA A C 1
ATOM 684 O O . ALA A 1 90 ? 1.519 3.720 -22.021 1.00 92.81 90 ALA A O 1
ATOM 685 N N . ASN A 1 91 ? 1.004 4.083 -19.870 1.00 93.00 91 ASN A N 1
ATOM 686 C CA . ASN A 1 91 ? 1.038 5.542 -19.972 1.00 93.00 91 ASN A CA 1
ATOM 687 C C . ASN A 1 91 ? 2.461 6.082 -20.191 1.00 93.00 91 ASN A C 1
ATOM 689 O O . ASN A 1 91 ? 2.625 7.024 -20.961 1.00 93.00 91 ASN A O 1
ATOM 693 N N . ALA A 1 92 ? 3.477 5.491 -19.554 1.00 93.62 92 ALA A N 1
ATOM 694 C CA . ALA A 1 92 ? 4.883 5.834 -19.773 1.00 93.62 92 ALA A CA 1
ATOM 695 C C . ALA A 1 92 ? 5.337 5.459 -21.191 1.00 93.62 92 ALA A C 1
ATOM 697 O O . ALA A 1 92 ? 5.927 6.285 -21.882 1.00 93.62 92 ALA A O 1
ATOM 698 N N . ASN A 1 93 ? 4.982 4.259 -21.666 1.00 94.44 93 ASN A N 1
ATOM 699 C CA . ASN A 1 93 ? 5.245 3.828 -23.042 1.00 94.44 93 ASN A CA 1
ATOM 700 C C . ASN A 1 93 ? 4.627 4.782 -24.068 1.00 94.44 93 ASN A C 1
ATOM 702 O O . ASN A 1 93 ? 5.258 5.111 -25.069 1.00 94.44 93 ASN A O 1
ATOM 706 N N . ARG A 1 94 ? 3.400 5.251 -23.813 1.00 94.38 94 ARG A N 1
ATOM 707 C CA . ARG A 1 94 ? 2.734 6.237 -24.669 1.00 94.38 94 ARG A CA 1
ATOM 708 C C . ARG A 1 94 ? 3.515 7.549 -24.738 1.00 94.38 94 ARG A C 1
ATOM 710 O O . ARG A 1 94 ? 3.697 8.067 -25.834 1.00 94.38 94 ARG A O 1
ATOM 717 N N . SER A 1 95 ? 3.994 8.045 -23.597 1.00 93.81 95 SER A N 1
ATOM 718 C CA . SER A 1 95 ? 4.816 9.257 -23.532 1.00 93.81 95 SER A CA 1
ATOM 719 C C . SER A 1 95 ? 6.141 9.112 -24.279 1.00 93.81 95 SER A C 1
ATOM 721 O O . SER A 1 95 ? 6.508 10.008 -25.027 1.00 93.81 95 SER A O 1
ATOM 723 N N . LEU A 1 96 ? 6.839 7.983 -24.109 1.00 94.81 96 LEU A N 1
ATOM 724 C CA . LEU A 1 96 ? 8.134 7.731 -24.756 1.00 94.81 96 LEU A CA 1
ATOM 725 C C . LEU A 1 96 ? 8.018 7.607 -26.278 1.00 94.81 96 LEU A C 1
ATOM 727 O O . LEU A 1 96 ? 8.930 7.989 -27.003 1.00 94.81 96 LEU A O 1
ATOM 731 N N . ARG A 1 97 ? 6.897 7.066 -26.761 1.00 91.94 97 ARG A N 1
ATOM 732 C CA . ARG A 1 97 ? 6.653 6.829 -28.190 1.00 91.94 97 ARG A CA 1
ATOM 733 C C . ARG A 1 97 ? 5.897 7.964 -28.884 1.00 91.94 97 ARG A C 1
ATOM 735 O O . ARG A 1 97 ? 5.625 7.838 -30.072 1.00 91.94 97 ARG A O 1
ATOM 742 N N . ASP A 1 98 ? 5.518 9.009 -28.147 1.00 88.81 98 ASP A N 1
ATOM 743 C CA . ASP A 1 98 ? 4.680 10.120 -28.621 1.00 88.81 98 ASP A CA 1
ATOM 744 C C . ASP A 1 98 ? 3.407 9.653 -29.359 1.00 88.81 98 ASP A C 1
ATOM 746 O O . ASP A 1 98 ? 3.021 10.147 -30.418 1.00 88.81 98 ASP A O 1
ATOM 750 N N . VAL A 1 99 ? 2.748 8.624 -28.813 1.00 85.94 99 VAL A N 1
ATOM 751 C CA . VAL A 1 99 ? 1.525 8.072 -29.410 1.00 85.94 99 VAL A CA 1
ATOM 752 C C . VAL A 1 99 ? 0.313 8.805 -28.837 1.00 85.94 99 VAL A C 1
ATOM 754 O O . VAL A 1 99 ? 0.087 8.814 -27.628 1.00 85.94 99 VAL A O 1
ATOM 757 N N . GLY A 1 100 ? -0.508 9.408 -29.697 1.00 82.50 100 GLY A N 1
ATOM 758 C CA . GLY A 1 100 ? -1.750 10.066 -29.279 1.00 82.50 100 GLY A CA 1
ATOM 759 C C . GLY A 1 100 ? -2.809 9.102 -28.710 1.00 82.50 100 GLY A C 1
ATOM 760 O O . GLY A 1 100 ? -2.722 7.884 -28.855 1.00 82.50 100 GLY A O 1
ATOM 761 N N . GLY A 1 101 ? -3.857 9.654 -28.083 1.00 77.31 101 GLY A N 1
ATOM 762 C CA . GLY A 1 101 ? -5.090 8.905 -27.783 1.00 77.31 101 GLY A CA 1
ATOM 763 C C . GLY A 1 101 ? -5.158 8.174 -26.433 1.00 77.31 101 GLY A C 1
ATOM 764 O O . GLY A 1 101 ? -5.735 7.093 -26.353 1.00 77.31 101 GLY A O 1
ATOM 765 N N . GLY A 1 102 ? -4.617 8.738 -25.350 1.00 84.44 102 GLY A N 1
ATOM 766 C CA . GLY A 1 102 ? -4.805 8.179 -24.005 1.00 84.44 102 GLY A CA 1
ATOM 767 C C . GLY A 1 102 ? -4.106 8.973 -22.906 1.00 84.44 102 GLY A C 1
ATOM 768 O O . GLY A 1 102 ? -3.504 10.012 -23.167 1.00 84.44 102 GLY A O 1
ATOM 769 N N . ALA A 1 103 ? -4.175 8.473 -21.671 1.00 87.44 103 ALA A N 1
ATOM 770 C CA . ALA A 1 103 ? -3.458 9.065 -20.544 1.00 87.44 103 ALA A CA 1
ATOM 771 C C . ALA A 1 103 ? -1.934 8.925 -20.716 1.00 87.44 103 ALA A C 1
ATOM 773 O O . ALA A 1 103 ? -1.440 7.913 -21.214 1.00 87.44 103 ALA A O 1
ATOM 774 N N . THR A 1 104 ? -1.182 9.929 -20.282 1.00 90.31 104 THR A N 1
ATOM 775 C CA . THR A 1 104 ? 0.285 9.962 -20.352 1.00 90.31 104 THR A CA 1
ATOM 776 C C . THR A 1 104 ? 0.872 10.280 -18.982 1.00 90.31 104 THR A C 1
ATOM 778 O O . THR A 1 104 ? 0.203 10.835 -18.107 1.00 90.31 104 THR A O 1
ATOM 781 N N . ILE A 1 105 ? 2.136 9.909 -18.782 1.00 87.38 105 ILE A N 1
ATOM 782 C CA . ILE A 1 105 ? 2.939 10.376 -17.645 1.00 87.38 105 ILE A CA 1
ATOM 783 C C . ILE A 1 105 ? 3.918 11.431 -18.177 1.00 87.38 105 ILE A C 1
ATOM 785 O O . ILE A 1 105 ? 4.542 11.183 -19.208 1.00 87.38 105 ILE A O 1
ATOM 789 N N . PRO A 1 106 ? 4.089 12.596 -17.523 1.00 89.62 106 PRO A N 1
ATOM 790 C CA . PRO A 1 106 ? 5.089 13.574 -17.946 1.00 89.62 106 PRO A CA 1
ATOM 791 C C . PRO A 1 106 ? 6.474 12.934 -18.084 1.00 89.62 106 PRO A C 1
ATOM 793 O O . PRO A 1 106 ? 6.882 12.199 -17.186 1.00 89.62 106 PRO A O 1
ATOM 796 N N . MET A 1 107 ? 7.208 13.250 -19.157 1.00 90.50 107 MET A N 1
ATOM 797 C CA . MET A 1 107 ? 8.553 12.707 -19.415 1.00 90.50 107 MET A CA 1
ATOM 798 C C . MET A 1 107 ? 9.482 12.831 -18.200 1.00 90.50 107 MET A C 1
ATOM 800 O O . MET A 1 107 ? 10.158 11.877 -17.832 1.00 90.50 107 MET A O 1
ATOM 804 N N . SER A 1 108 ? 9.411 13.958 -17.488 1.00 89.56 108 SER A N 1
ATOM 805 C CA . SER A 1 108 ? 10.186 14.220 -16.269 1.00 89.56 108 SER A CA 1
ATOM 806 C C . SER A 1 108 ? 9.886 13.288 -15.087 1.00 89.56 108 SER A C 1
ATOM 808 O O . SER A 1 108 ? 10.630 13.287 -14.111 1.00 89.56 108 SER A O 1
ATOM 810 N N . ARG A 1 109 ? 8.801 12.505 -15.129 1.00 87.81 109 ARG A N 1
ATOM 811 C CA . ARG A 1 109 ? 8.420 11.554 -14.071 1.00 87.81 109 ARG A CA 1
ATOM 812 C C . ARG A 1 109 ? 8.754 10.103 -14.401 1.00 87.81 109 ARG A C 1
ATOM 814 O O . ARG A 1 109 ? 8.709 9.272 -13.499 1.00 87.81 109 ARG A O 1
ATOM 821 N N . ILE A 1 110 ? 9.067 9.791 -15.656 1.00 91.94 110 ILE A N 1
ATOM 822 C CA . ILE A 1 110 ? 9.347 8.418 -16.093 1.00 91.94 110 ILE A CA 1
ATOM 823 C C . ILE A 1 110 ? 10.594 7.834 -15.408 1.00 91.94 110 ILE A C 1
ATOM 825 O O . ILE A 1 110 ? 10.498 6.703 -14.934 1.00 91.94 110 ILE A O 1
ATOM 829 N N . PRO A 1 111 ? 11.719 8.568 -15.256 1.00 93.62 111 PRO A N 1
ATOM 830 C CA . PRO A 1 111 ? 12.896 8.023 -14.576 1.00 93.62 111 PRO A CA 1
ATOM 831 C C . PRO A 1 111 ? 12.597 7.623 -13.127 1.00 93.62 111 PRO A C 1
ATOM 833 O O . PRO A 1 111 ? 12.948 6.531 -12.691 1.00 93.62 111 PRO A O 1
ATOM 836 N N . GLU A 1 112 ? 11.873 8.478 -12.400 1.00 89.69 112 GLU A N 1
ATOM 837 C CA . GLU A 1 112 ? 11.486 8.218 -11.011 1.00 89.69 112 GLU A CA 1
ATOM 838 C C . GLU A 1 112 ? 10.490 7.057 -10.897 1.00 89.69 112 GLU A C 1
ATOM 840 O O . GLU A 1 112 ? 10.605 6.230 -9.997 1.00 89.69 112 GLU A O 1
ATOM 845 N N . PHE A 1 113 ? 9.541 6.961 -11.832 1.00 90.25 113 PHE A N 1
ATOM 846 C CA . PHE A 1 113 ? 8.634 5.819 -11.934 1.00 90.25 113 PHE A CA 1
ATOM 847 C C . PHE A 1 113 ? 9.411 4.504 -12.094 1.00 90.25 113 PHE A C 1
ATOM 849 O O . PHE A 1 113 ? 9.197 3.581 -11.310 1.00 90.25 113 PHE A O 1
ATOM 856 N N . ILE A 1 114 ? 10.345 4.434 -13.050 1.00 94.88 114 ILE A N 1
ATOM 857 C CA . ILE A 1 114 ? 11.182 3.246 -13.269 1.00 94.88 114 ILE A CA 1
ATOM 858 C C . ILE A 1 114 ? 11.964 2.923 -11.995 1.00 94.88 114 ILE A C 1
ATOM 860 O O . ILE A 1 114 ? 11.911 1.798 -11.514 1.00 94.88 114 ILE A O 1
ATOM 864 N N . ARG A 1 115 ? 12.627 3.918 -11.396 1.00 94.94 115 ARG A N 1
ATOM 865 C CA . ARG A 1 115 ? 13.422 3.743 -10.175 1.00 94.94 115 ARG A CA 1
ATOM 866 C C . ARG A 1 115 ? 12.610 3.158 -9.016 1.00 94.94 115 ARG A C 1
ATOM 868 O O . ARG A 1 115 ? 13.079 2.230 -8.359 1.00 94.94 115 ARG A O 1
ATOM 875 N N . LEU A 1 116 ? 11.419 3.697 -8.752 1.00 91.00 116 LEU A N 1
ATOM 876 C CA . LEU A 1 116 ? 10.569 3.258 -7.642 1.00 91.00 116 LEU A CA 1
ATOM 877 C C . LEU A 1 116 ? 10.087 1.817 -7.827 1.00 91.00 116 LEU A C 1
ATOM 879 O O . LEU A 1 116 ? 10.210 1.019 -6.901 1.00 91.00 116 LEU A O 1
ATOM 883 N N . TYR A 1 117 ? 9.602 1.466 -9.019 1.00 92.50 117 TYR A N 1
ATOM 884 C CA . TYR A 1 117 ? 9.113 0.112 -9.276 1.00 92.50 117 TYR A CA 1
ATOM 885 C C . TYR A 1 117 ? 10.250 -0.905 -9.395 1.00 92.50 117 TYR A C 1
ATOM 887 O O . TYR A 1 117 ? 10.112 -2.004 -8.871 1.00 92.50 117 TYR A O 1
ATOM 895 N N . THR A 1 118 ? 11.408 -0.545 -9.961 1.00 96.31 118 THR A N 1
ATOM 896 C CA . THR A 1 118 ? 12.608 -1.396 -9.896 1.00 96.31 118 THR A CA 1
ATOM 897 C C . THR A 1 118 ? 12.964 -1.714 -8.446 1.00 96.31 118 THR A C 1
ATOM 899 O O . THR A 1 118 ? 13.223 -2.869 -8.121 1.00 96.31 118 THR A O 1
ATOM 902 N N . ARG A 1 119 ? 12.932 -0.717 -7.549 1.00 93.62 119 ARG A N 1
ATOM 903 C CA . ARG A 1 119 ? 13.213 -0.942 -6.126 1.00 93.62 119 ARG A CA 1
ATOM 904 C C . ARG A 1 119 ? 12.175 -1.846 -5.464 1.00 93.62 119 ARG A C 1
ATOM 906 O O . ARG A 1 119 ? 12.541 -2.693 -4.655 1.00 93.62 119 ARG A O 1
ATOM 913 N N . GLU A 1 120 ? 10.900 -1.672 -5.784 1.00 91.38 120 GLU A N 1
ATOM 914 C CA . GLU A 1 120 ? 9.834 -2.509 -5.239 1.00 91.38 120 GLU A CA 1
ATOM 915 C C . GLU A 1 120 ? 9.969 -3.972 -5.682 1.00 91.38 120 GLU A C 1
ATOM 917 O O . GLU A 1 120 ? 9.940 -4.876 -4.846 1.00 91.38 120 GLU A O 1
ATOM 922 N N . PHE A 1 121 ? 10.157 -4.209 -6.981 1.00 94.12 121 PHE A N 1
ATOM 923 C CA . PHE A 1 121 ? 10.349 -5.556 -7.509 1.00 94.12 121 PHE A CA 1
ATOM 924 C C . PHE A 1 121 ? 11.639 -6.190 -7.002 1.00 94.12 121 PHE A C 1
ATOM 926 O O . PHE A 1 121 ? 11.644 -7.381 -6.716 1.00 94.12 121 PHE A O 1
ATOM 933 N N . GLN A 1 122 ? 12.694 -5.400 -6.787 1.00 95.06 122 GLN A N 1
ATOM 934 C CA . GLN A 1 122 ? 13.921 -5.890 -6.167 1.00 95.06 122 GLN A CA 1
ATOM 935 C C . GLN A 1 122 ? 13.648 -6.449 -4.769 1.00 95.06 122 GLN A C 1
ATOM 937 O O . GLN A 1 122 ? 14.081 -7.553 -4.463 1.00 95.06 122 GLN A O 1
ATOM 942 N N . ILE A 1 123 ? 12.901 -5.715 -3.938 1.00 92.69 123 ILE A N 1
ATOM 943 C CA . ILE A 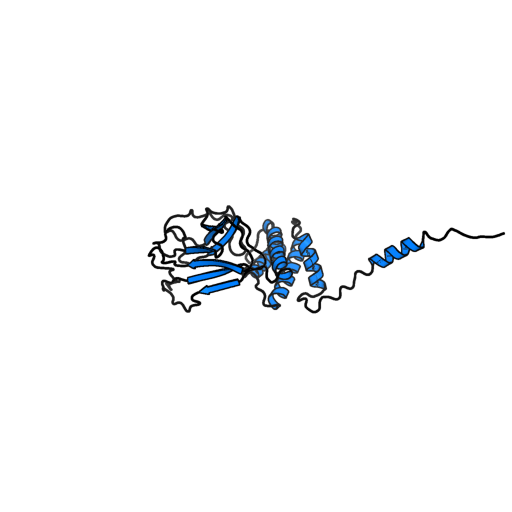1 123 ? 12.536 -6.181 -2.594 1.00 92.69 123 ILE A CA 1
ATOM 944 C C . ILE A 1 123 ? 11.740 -7.487 -2.685 1.00 92.69 123 ILE A C 1
ATOM 946 O O . ILE A 1 123 ? 12.023 -8.421 -1.948 1.00 92.69 123 ILE A O 1
ATOM 950 N N . LYS A 1 124 ? 10.780 -7.575 -3.608 1.00 91.19 124 LYS A N 1
ATOM 951 C CA . LYS A 1 124 ? 9.946 -8.772 -3.799 1.00 91.19 124 LYS A CA 1
ATOM 952 C C . LYS A 1 124 ? 10.722 -9.996 -4.297 1.00 91.19 124 LYS A C 1
ATOM 954 O O . LYS A 1 124 ? 10.375 -11.115 -3.932 1.00 91.19 124 LYS A O 1
ATOM 959 N N . ASP A 1 125 ? 11.725 -9.775 -5.138 1.00 91.94 125 ASP A N 1
ATOM 960 C CA . ASP A 1 125 ? 12.576 -10.803 -5.747 1.00 91.94 125 ASP A CA 1
ATOM 961 C C . ASP A 1 125 ? 13.630 -11.328 -4.762 1.00 91.94 125 ASP A C 1
ATOM 963 O O . ASP A 1 125 ? 13.796 -12.533 -4.615 1.00 91.94 125 ASP A O 1
ATOM 967 N N . GLU A 1 126 ? 14.309 -10.431 -4.044 1.00 91.94 126 GLU A N 1
ATOM 968 C CA . GLU A 1 126 ? 15.418 -10.777 -3.140 1.00 91.94 126 GLU A CA 1
ATOM 969 C C . GLU A 1 126 ? 14.942 -11.123 -1.720 1.00 91.94 126 GLU A C 1
ATOM 971 O O . GLU A 1 126 ? 15.617 -11.845 -0.984 1.00 91.94 126 GLU A O 1
ATOM 976 N N . HIS A 1 127 ? 13.771 -10.617 -1.326 1.00 91.56 127 HIS A N 1
ATOM 977 C CA . HIS A 1 127 ? 13.212 -10.768 0.012 1.00 91.56 127 HIS A CA 1
ATOM 978 C C . HIS A 1 127 ? 11.707 -11.084 -0.063 1.00 91.56 127 HIS A C 1
ATOM 980 O O . HIS A 1 127 ? 10.875 -10.235 0.262 1.00 91.56 127 HIS A O 1
ATOM 986 N N . PRO A 1 128 ? 11.314 -12.314 -0.440 1.00 86.19 128 PRO A N 1
ATOM 987 C CA . PRO A 1 128 ? 9.904 -12.677 -0.618 1.00 86.19 128 PRO A CA 1
ATOM 988 C C . PRO A 1 128 ? 9.054 -12.508 0.655 1.00 86.19 128 PRO A C 1
ATOM 990 O O . PRO A 1 128 ? 7.849 -12.299 0.558 1.00 86.19 128 PRO A O 1
ATOM 993 N N . GLY A 1 129 ? 9.673 -12.550 1.841 1.00 89.81 129 GLY A N 1
ATOM 994 C CA . GLY A 1 129 ? 9.020 -12.279 3.127 1.00 89.81 129 GLY A CA 1
ATOM 995 C C . GLY A 1 129 ? 9.046 -10.814 3.574 1.00 89.81 129 GLY A C 1
ATOM 996 O O . GLY A 1 129 ? 8.588 -10.528 4.672 1.00 89.81 129 GLY A O 1
ATOM 997 N N . ALA A 1 130 ? 9.602 -9.883 2.789 1.00 91.38 130 ALA A N 1
ATOM 998 C CA . ALA A 1 130 ? 9.784 -8.492 3.213 1.00 91.38 130 ALA A CA 1
ATOM 999 C C . ALA A 1 130 ? 8.462 -7.776 3.494 1.00 91.38 130 ALA A C 1
ATOM 1001 O O . ALA A 1 130 ? 8.341 -7.062 4.486 1.00 91.38 130 ALA A O 1
ATOM 1002 N N . VAL A 1 131 ? 7.478 -7.948 2.610 1.00 88.62 131 VAL A N 1
ATOM 1003 C CA . VAL A 1 131 ? 6.161 -7.336 2.779 1.00 88.62 131 VAL A CA 1
ATOM 1004 C C . VAL A 1 131 ? 5.327 -8.221 3.692 1.00 88.62 131 VAL A C 1
ATOM 1006 O O . VAL A 1 131 ? 5.245 -9.430 3.494 1.00 88.62 131 VAL A O 1
ATOM 1009 N N . GLY A 1 132 ? 4.707 -7.595 4.687 1.00 92.25 132 GLY A N 1
ATOM 1010 C CA . GLY A 1 132 ? 3.832 -8.265 5.631 1.00 92.25 132 GLY A CA 1
ATOM 1011 C C . GLY A 1 132 ? 2.539 -8.808 5.021 1.00 92.25 132 GLY A C 1
ATOM 1012 O O . GLY A 1 132 ? 2.292 -8.734 3.816 1.00 92.25 132 GLY A O 1
ATOM 1013 N N . SER A 1 133 ? 1.669 -9.314 5.889 1.00 93.00 133 SER A N 1
ATOM 1014 C CA . SER A 1 133 ? 0.342 -9.805 5.510 1.00 93.00 133 SER A CA 1
ATOM 1015 C C . SER A 1 133 ? -0.755 -8.956 6.134 1.00 93.00 133 SER A C 1
ATOM 1017 O O . SER A 1 133 ? -0.525 -8.216 7.088 1.00 93.00 133 SER A O 1
ATOM 1019 N N . LEU A 1 134 ? -1.955 -9.026 5.568 1.00 93.88 134 LEU A N 1
ATOM 1020 C CA . LEU A 1 134 ? -3.080 -8.213 5.995 1.00 93.88 134 LEU A CA 1
ATOM 1021 C C . LEU A 1 134 ? -4.327 -9.083 6.101 1.00 93.88 134 LEU A C 1
ATOM 1023 O O . LEU A 1 134 ? -4.670 -9.815 5.174 1.00 93.88 134 LEU A O 1
ATOM 1027 N N . THR A 1 135 ? -4.988 -9.004 7.250 1.00 96.19 135 THR A N 1
ATOM 1028 C CA . THR A 1 135 ? -6.203 -9.759 7.561 1.00 96.19 135 THR A CA 1
ATOM 1029 C C . THR A 1 135 ? -7.330 -8.811 7.949 1.00 96.19 135 THR A C 1
ATOM 1031 O O . THR A 1 135 ? -7.092 -7.702 8.430 1.00 96.19 135 THR A O 1
ATOM 1034 N N . LEU A 1 136 ? -8.565 -9.229 7.680 1.00 95.56 136 LEU A N 1
ATOM 1035 C CA . LEU A 1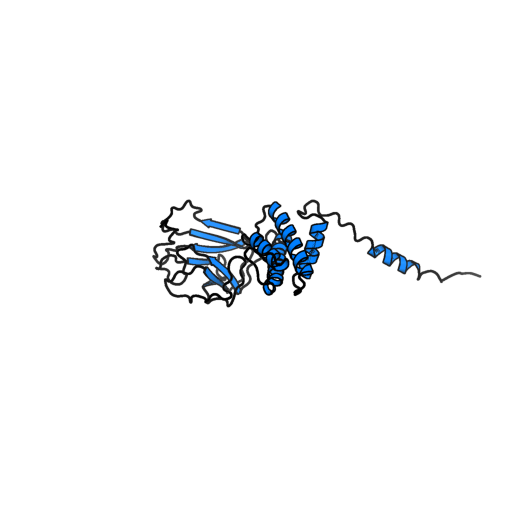 136 ? -9.771 -8.454 7.947 1.00 95.56 136 LEU A CA 1
ATOM 1036 C C . LEU A 1 136 ? -10.633 -9.191 8.970 1.00 95.56 136 LEU A C 1
ATOM 1038 O O . LEU A 1 136 ? -10.891 -10.383 8.798 1.00 95.56 136 LEU A O 1
ATOM 1042 N N . ASP A 1 137 ? -11.109 -8.479 9.987 1.00 95.31 137 ASP A N 1
ATOM 1043 C CA . ASP A 1 137 ? -11.978 -9.030 11.020 1.00 95.31 137 ASP A CA 1
ATOM 1044 C C . ASP A 1 137 ? -13.122 -8.064 11.409 1.00 95.31 137 ASP A C 1
ATOM 1046 O O . ASP A 1 137 ? -12.852 -6.954 11.870 1.00 95.31 137 ASP A O 1
ATOM 1050 N N . PRO A 1 138 ? -14.398 -8.460 11.260 1.00 94.31 138 PRO A N 1
ATOM 1051 C CA . PRO A 1 138 ? -14.838 -9.690 10.606 1.00 94.31 138 PRO A CA 1
ATOM 1052 C C . PRO A 1 138 ? -14.562 -9.644 9.089 1.00 94.31 138 PRO A C 1
ATOM 1054 O O . PRO A 1 138 ? -14.504 -8.564 8.500 1.00 94.31 138 PRO A O 1
ATOM 1057 N N . PRO A 1 139 ? -14.441 -10.796 8.410 1.00 92.31 139 PRO A N 1
ATOM 1058 C CA . PRO A 1 139 ? -14.191 -10.849 6.965 1.00 92.31 139 PRO A CA 1
ATOM 1059 C C . PRO A 1 139 ? -15.414 -10.475 6.100 1.00 92.31 139 PRO A C 1
ATOM 1061 O O . PRO A 1 139 ? -15.321 -10.462 4.873 1.00 92.31 139 PRO A O 1
ATOM 1064 N N . GLY A 1 140 ? -16.564 -10.177 6.714 1.00 88.06 140 GLY A N 1
ATOM 1065 C CA . GLY A 1 140 ? -17.855 -10.014 6.044 1.00 88.06 140 GLY A CA 1
ATOM 1066 C C . GLY A 1 140 ? -18.652 -11.330 5.950 1.00 88.06 140 GLY A C 1
ATOM 1067 O O . GLY A 1 140 ? -18.300 -12.306 6.617 1.00 88.06 140 GLY A O 1
ATOM 1068 N N . PRO A 1 141 ? -19.729 -11.385 5.139 1.00 91.62 141 PRO A N 1
ATOM 1069 C CA . PRO A 1 141 ? -20.206 -10.334 4.237 1.00 91.62 141 PRO A CA 1
ATOM 1070 C C . PRO A 1 141 ? -20.776 -9.123 4.986 1.00 91.62 141 PRO A C 1
ATOM 1072 O O . PRO A 1 141 ? -21.202 -9.235 6.131 1.00 91.62 141 PRO A O 1
ATOM 1075 N N . PHE A 1 142 ? -20.807 -7.975 4.313 1.00 88.88 142 PHE A N 1
ATOM 1076 C CA . PHE A 1 142 ? -21.428 -6.749 4.814 1.00 88.88 142 PHE A CA 1
ATOM 1077 C C . PHE A 1 142 ? -22.502 -6.262 3.843 1.00 88.88 142 PHE A C 1
ATOM 1079 O O . PHE A 1 142 ? -22.342 -6.424 2.628 1.00 88.88 142 PHE A O 1
ATOM 1086 N N . HIS A 1 143 ? -23.567 -5.638 4.349 1.00 89.56 143 HIS A N 1
ATOM 1087 C CA . HIS A 1 143 ? -24.616 -5.077 3.507 1.00 89.56 143 HIS A CA 1
ATOM 1088 C C . HIS A 1 143 ? -24.377 -3.587 3.236 1.00 89.56 143 HIS A C 1
ATOM 1090 O O . HIS A 1 143 ? -23.846 -2.832 4.051 1.00 89.56 143 HIS A O 1
ATOM 1096 N N . ALA A 1 144 ? -24.763 -3.153 2.037 1.00 87.62 144 ALA A N 1
ATOM 1097 C CA . ALA A 1 144 ? -24.744 -1.743 1.671 1.00 87.62 144 ALA A CA 1
ATOM 1098 C C . ALA A 1 144 ? -25.629 -0.932 2.633 1.00 87.62 144 ALA A C 1
ATOM 1100 O O . ALA A 1 144 ? -26.773 -1.306 2.881 1.00 87.62 144 ALA A O 1
ATOM 1101 N N . GLY A 1 145 ? -25.104 0.187 3.136 1.00 85.50 145 GLY A N 1
ATOM 1102 C CA . GLY A 1 145 ? -25.780 1.033 4.124 1.00 85.50 145 GLY A CA 1
ATOM 1103 C C . GLY A 1 145 ? -25.598 0.611 5.586 1.00 85.50 145 GLY A C 1
ATOM 1104 O O . GLY A 1 145 ? -26.005 1.368 6.468 1.00 85.50 145 GLY A O 1
ATOM 1105 N N . ASP A 1 146 ? -24.954 -0.528 5.865 1.00 89.81 146 ASP A N 1
ATOM 1106 C CA . ASP A 1 146 ? -24.636 -0.904 7.243 1.00 89.81 146 ASP A CA 1
ATOM 1107 C C . ASP A 1 146 ? -23.681 0.108 7.890 1.00 89.81 146 ASP A C 1
ATOM 1109 O O . ASP A 1 146 ? -22.820 0.715 7.238 1.00 89.81 146 ASP A O 1
ATOM 1113 N N . GLN A 1 147 ? -23.818 0.241 9.209 1.00 91.75 147 GLN A N 1
ATOM 1114 C CA . GLN A 1 147 ? -22.795 0.817 10.070 1.00 91.75 147 GLN A CA 1
ATOM 1115 C C . GLN A 1 147 ? -22.011 -0.326 10.702 1.00 91.75 147 GLN A C 1
ATOM 1117 O O . GLN A 1 147 ? -22.582 -1.138 11.431 1.00 91.75 147 GLN A O 1
ATOM 1122 N N . VAL A 1 148 ? -20.718 -0.408 10.405 1.00 93.44 148 VAL A N 1
ATOM 1123 C CA . VAL A 1 148 ? -19.884 -1.536 10.837 1.00 93.44 148 VAL A CA 1
ATOM 1124 C C . VAL A 1 148 ? -18.622 -1.071 11.542 1.00 93.44 148 VAL A C 1
ATOM 1126 O O . VAL A 1 148 ? -18.122 0.026 11.291 1.00 93.44 148 VAL A O 1
ATOM 1129 N N . THR A 1 149 ? -18.079 -1.950 12.377 1.00 95.62 149 THR A N 1
ATOM 1130 C CA . THR A 1 149 ? -16.708 -1.858 12.877 1.00 95.62 149 THR A CA 1
ATOM 1131 C C . THR A 1 149 ? -15.912 -2.994 12.260 1.00 95.62 149 THR A C 1
ATOM 1133 O O . THR A 1 149 ? -16.315 -4.153 12.360 1.00 95.62 149 THR A O 1
ATOM 1136 N N . VAL A 1 150 ? -14.803 -2.669 11.599 1.00 95.25 150 VAL A N 1
ATOM 1137 C CA . VAL A 1 150 ? -13.950 -3.661 10.937 1.00 95.25 150 VAL A CA 1
ATOM 1138 C C . VAL A 1 150 ? -12.494 -3.384 11.260 1.00 95.25 150 VAL A C 1
ATOM 1140 O O . VAL A 1 150 ? -12.022 -2.256 11.132 1.00 95.25 150 VAL A O 1
ATOM 1143 N N . ARG A 1 151 ? -11.775 -4.427 11.656 1.00 97.12 151 ARG A N 1
ATOM 1144 C CA . ARG A 1 151 ? -10.354 -4.395 11.974 1.00 97.12 151 ARG A CA 1
ATOM 1145 C C . ARG A 1 151 ? -9.554 -4.895 10.787 1.00 97.12 151 ARG A C 1
ATOM 1147 O O . ARG A 1 151 ? -9.805 -5.975 10.261 1.00 97.12 151 ARG A O 1
ATOM 1154 N N . LEU A 1 152 ? -8.585 -4.095 10.380 1.00 96.75 152 LEU A N 1
ATOM 1155 C CA . LEU A 1 152 ? -7.580 -4.436 9.393 1.00 96.75 152 LEU A CA 1
ATOM 1156 C C . LEU A 1 152 ? -6.270 -4.654 10.143 1.00 96.75 152 LEU A C 1
ATOM 1158 O O . LEU A 1 152 ? -5.690 -3.698 10.653 1.00 96.75 152 LEU A O 1
ATOM 1162 N N . ILE A 1 153 ? -5.836 -5.902 10.248 1.00 97.88 153 ILE A N 1
ATOM 1163 C CA . ILE A 1 153 ? -4.655 -6.276 11.023 1.00 97.88 153 ILE A CA 1
ATOM 1164 C C . ILE A 1 153 ? -3.526 -6.531 10.032 1.00 97.88 153 ILE A C 1
ATOM 1166 O O . ILE A 1 153 ? -3.572 -7.497 9.267 1.00 97.88 153 ILE A O 1
ATOM 1170 N N . TYR A 1 154 ? -2.539 -5.640 10.023 1.00 97.06 154 TYR A N 1
ATOM 1171 C CA . TYR A 1 154 ? -1.305 -5.796 9.262 1.00 97.06 154 TYR A CA 1
ATOM 1172 C C . TYR A 1 154 ? -0.243 -6.450 10.143 1.00 97.06 154 TYR A C 1
ATOM 1174 O O . TYR A 1 154 ? 0.115 -5.885 11.171 1.00 97.06 154 TYR A O 1
ATOM 1182 N N . THR A 1 155 ? 0.276 -7.605 9.741 1.00 97.94 155 THR A N 1
ATOM 1183 C CA . THR A 1 155 ? 1.420 -8.265 10.383 1.00 97.94 155 THR A CA 1
ATOM 1184 C C . THR A 1 155 ? 2.680 -7.928 9.605 1.00 97.94 155 THR A C 1
ATOM 1186 O O . THR A 1 155 ? 2.752 -8.226 8.414 1.00 97.94 155 THR A O 1
ATOM 1189 N N . VAL A 1 156 ? 3.660 -7.316 10.264 1.00 97.31 156 VAL A N 1
ATOM 1190 C CA . VAL A 1 156 ? 4.937 -6.882 9.690 1.00 97.31 156 VAL A CA 1
ATOM 1191 C C . VAL A 1 156 ? 5.728 -8.092 9.183 1.00 97.31 156 VAL A C 1
ATOM 1193 O O . VAL A 1 156 ? 5.802 -9.122 9.852 1.00 97.31 156 VAL A O 1
ATOM 1196 N N . GLY A 1 157 ? 6.280 -7.978 7.972 1.00 95.81 157 GLY A N 1
ATOM 1197 C CA . GLY A 1 157 ? 7.124 -9.009 7.362 1.00 95.81 157 GLY A CA 1
ATOM 1198 C C . GLY A 1 157 ? 8.586 -8.907 7.801 1.00 95.81 157 GLY A C 1
ATOM 1199 O O . GLY A 1 157 ? 8.934 -8.122 8.676 1.00 95.81 157 GLY A O 1
ATOM 1200 N N . ALA A 1 158 ? 9.461 -9.657 7.138 1.00 95.38 158 ALA A N 1
ATOM 1201 C CA . ALA A 1 158 ? 10.901 -9.686 7.405 1.00 95.38 158 ALA A CA 1
ATOM 1202 C C . ALA A 1 158 ? 11.586 -8.319 7.236 1.00 95.38 158 ALA A C 1
ATOM 1204 O O . ALA A 1 158 ? 12.660 -8.081 7.789 1.00 95.38 158 ALA A O 1
ATOM 1205 N N . LEU A 1 159 ? 10.987 -7.408 6.459 1.00 93.38 159 LEU A N 1
ATOM 1206 C CA . LEU A 1 159 ? 11.415 -6.018 6.414 1.00 93.38 159 LEU A CA 1
ATOM 1207 C C . LEU A 1 159 ? 10.584 -5.215 7.418 1.00 93.38 159 LEU A C 1
ATOM 1209 O O . LEU A 1 159 ? 9.450 -4.823 7.133 1.00 93.38 159 LEU A O 1
ATOM 1213 N N . GLY A 1 160 ? 11.180 -4.968 8.584 1.00 94.81 160 GLY A N 1
ATOM 1214 C CA . GLY A 1 160 ? 10.581 -4.170 9.647 1.00 94.81 160 GLY A CA 1
ATOM 1215 C C . GLY A 1 160 ? 10.243 -2.733 9.230 1.00 94.81 160 GLY A C 1
ATOM 1216 O O . GLY A 1 160 ? 10.701 -2.212 8.206 1.00 94.81 160 GLY A O 1
ATOM 1217 N N . MET A 1 161 ? 9.448 -2.058 10.058 1.00 94.31 161 MET A N 1
ATOM 1218 C CA . MET A 1 161 ? 9.126 -0.641 9.894 1.00 94.31 161 MET A CA 1
ATOM 1219 C C . MET A 1 161 ? 9.968 0.189 10.860 1.00 94.31 161 MET A C 1
ATOM 1221 O O . MET A 1 161 ? 9.724 0.203 12.063 1.00 94.31 161 MET A O 1
ATOM 1225 N N . ALA A 1 162 ? 10.948 0.914 10.326 1.00 94.69 162 ALA A N 1
ATOM 1226 C CA . ALA A 1 162 ? 11.759 1.826 11.123 1.00 94.69 162 ALA A CA 1
ATOM 1227 C C . ALA A 1 162 ? 10.929 2.996 11.676 1.00 94.69 162 ALA A C 1
ATOM 1229 O O . ALA A 1 162 ? 9.944 3.428 11.064 1.00 94.69 162 ALA A O 1
ATOM 1230 N N . GLU A 1 163 ? 11.378 3.558 12.800 1.00 93.44 163 GLU A N 1
ATOM 1231 C CA . GLU A 1 163 ? 10.808 4.787 13.344 1.00 93.44 163 GLU A CA 1
ATOM 1232 C C . GLU A 1 163 ? 10.790 5.901 12.281 1.00 93.44 163 GLU A C 1
ATOM 1234 O O . GLU A 1 163 ? 11.732 6.088 11.509 1.00 93.44 163 GLU A O 1
ATOM 1239 N N . GLY A 1 164 ? 9.685 6.641 12.209 1.00 88.62 164 GLY A N 1
ATOM 1240 C CA . GLY A 1 164 ? 9.448 7.620 11.156 1.00 88.62 164 GLY A CA 1
ATOM 1241 C C . GLY A 1 164 ? 8.908 7.032 9.853 1.00 88.62 164 GLY A C 1
ATOM 1242 O O . GLY A 1 164 ? 8.628 7.807 8.939 1.00 88.62 164 GLY A O 1
ATOM 1243 N N . GLY A 1 165 ? 8.714 5.712 9.770 1.00 88.50 165 GLY A N 1
ATOM 1244 C CA . GLY A 1 165 ? 7.868 5.075 8.766 1.00 88.50 165 GLY A CA 1
ATOM 1245 C C . GLY A 1 165 ? 6.409 5.531 8.873 1.00 88.50 165 GLY A C 1
ATOM 1246 O O . GLY A 1 165 ? 5.991 6.130 9.870 1.00 88.50 165 GLY A O 1
ATOM 1247 N N . GLY A 1 166 ? 5.621 5.277 7.828 1.00 86.88 166 GLY A N 1
ATOM 1248 C CA . GLY A 1 166 ? 4.238 5.733 7.796 1.00 86.88 166 GLY A CA 1
ATOM 1249 C C . GLY A 1 166 ? 3.296 4.848 6.997 1.00 86.88 166 GLY A C 1
ATOM 1250 O O . GLY A 1 166 ? 3.697 4.146 6.070 1.00 86.88 166 GLY A O 1
ATOM 1251 N N . LEU A 1 167 ? 2.021 4.925 7.368 1.00 88.50 167 LEU A N 1
ATOM 1252 C CA . LEU A 1 167 ? 0.919 4.214 6.734 1.00 88.50 167 LEU A CA 1
ATOM 1253 C C . LEU A 1 167 ? -0.063 5.202 6.118 1.00 88.50 167 LEU A C 1
ATOM 1255 O O . LEU A 1 167 ? -0.451 6.194 6.740 1.00 88.50 167 LEU A O 1
ATOM 1259 N N . LEU A 1 168 ? -0.510 4.878 4.908 1.00 86.81 168 LEU A N 1
ATOM 1260 C CA . LEU A 1 168 ? -1.632 5.544 4.261 1.00 86.81 168 LEU A CA 1
ATOM 1261 C C . LEU A 1 168 ? -2.872 4.671 4.424 1.00 86.81 168 LEU A C 1
ATOM 1263 O O . LEU A 1 168 ? -2.959 3.589 3.850 1.00 86.81 168 LEU A O 1
ATOM 1267 N N . VAL A 1 169 ? -3.839 5.162 5.190 1.00 88.75 169 VAL A N 1
ATOM 1268 C CA . VAL A 1 169 ? -5.100 4.467 5.464 1.00 88.75 169 VAL A CA 1
ATOM 1269 C C . VAL A 1 169 ? -6.188 5.133 4.639 1.00 88.75 169 VAL A C 1
ATOM 1271 O O . VAL A 1 169 ? -6.373 6.346 4.719 1.00 88.75 169 VAL A O 1
ATOM 1274 N N . ARG A 1 170 ? -6.888 4.372 3.795 1.00 85.19 170 ARG A N 1
ATOM 1275 C CA . ARG A 1 170 ? -7.849 4.913 2.825 1.00 85.19 170 ARG A CA 1
ATOM 1276 C C . ARG A 1 170 ? -9.276 4.549 3.206 1.00 85.19 170 ARG A C 1
ATOM 1278 O O . ARG A 1 170 ? -9.587 3.389 3.437 1.00 85.19 170 ARG A O 1
ATOM 1285 N N . GLY A 1 171 ? -10.152 5.547 3.183 1.00 82.56 171 GLY A N 1
ATOM 1286 C CA . GLY A 1 171 ? -11.586 5.357 3.374 1.00 82.56 171 GLY A CA 1
ATOM 1287 C C . GLY A 1 171 ? -12.329 5.036 2.079 1.00 82.56 171 GLY A C 1
ATOM 1288 O O . GLY A 1 171 ? -11.854 5.303 0.970 1.00 82.56 171 GLY A O 1
ATOM 1289 N N . ALA A 1 172 ? -13.549 4.524 2.230 1.00 74.94 172 ALA A N 1
ATOM 1290 C CA . ALA A 1 172 ? -14.531 4.446 1.151 1.00 74.94 172 ALA A CA 1
ATOM 1291 C C . ALA A 1 172 ? -15.040 5.853 0.752 1.00 74.94 172 ALA A C 1
ATOM 1293 O O . ALA A 1 172 ? -14.553 6.875 1.239 1.00 74.94 172 ALA A O 1
ATOM 1294 N N . ARG A 1 173 ? -16.046 5.943 -0.136 1.00 74.06 173 ARG A N 1
ATOM 1295 C CA . ARG A 1 173 ? -16.591 7.238 -0.612 1.00 74.06 173 ARG A CA 1
ATOM 1296 C C . ARG A 1 173 ? -17.082 8.155 0.518 1.00 74.06 173 ARG A C 1
ATOM 1298 O O . ARG A 1 173 ? -17.056 9.370 0.348 1.00 74.06 173 ARG A O 1
ATOM 1305 N N . SER A 1 174 ? -17.514 7.589 1.644 1.00 78.50 174 SER A N 1
ATOM 1306 C CA . SER A 1 174 ? -17.967 8.315 2.837 1.00 78.50 174 SER A CA 1
ATOM 1307 C C . SER A 1 174 ? -16.828 9.007 3.607 1.00 78.50 174 SER A C 1
ATOM 1309 O O . SER A 1 174 ? -17.099 9.862 4.451 1.00 78.50 174 SER A O 1
ATOM 1311 N N . GLY A 1 175 ? -15.566 8.695 3.283 1.00 88.12 175 GLY A N 1
ATOM 1312 C CA . GLY A 1 175 ? -14.376 9.196 3.966 1.00 88.12 175 GLY A CA 1
ATOM 1313 C C . GLY A 1 175 ? -14.218 8.638 5.383 1.00 88.12 175 GLY A C 1
ATOM 1314 O O . GLY A 1 175 ? -15.122 8.009 5.923 1.00 88.12 175 GLY A O 1
ATOM 1315 N N . ILE A 1 176 ? -13.066 8.901 5.992 1.00 91.50 176 ILE A N 1
ATOM 1316 C CA . ILE A 1 176 ? -12.676 8.455 7.339 1.00 91.50 176 ILE A CA 1
ATOM 1317 C C . ILE A 1 176 ? -11.992 9.584 8.117 1.00 91.50 176 ILE A C 1
ATOM 1319 O O . ILE A 1 176 ? -11.434 10.496 7.509 1.00 91.50 176 ILE A O 1
ATOM 1323 N N . GLN A 1 177 ? -12.023 9.546 9.444 1.00 92.94 177 GLN A N 1
ATOM 1324 C CA . GLN A 1 177 ? -11.401 10.559 10.313 1.00 92.94 177 GLN A CA 1
ATOM 1325 C C . GLN A 1 177 ? -10.768 9.906 11.548 1.00 92.94 177 GLN A C 1
ATOM 1327 O O . GLN A 1 177 ? -11.182 8.816 11.915 1.00 92.94 177 GLN A O 1
ATOM 1332 N N . ALA A 1 178 ? -9.771 10.545 12.164 1.00 93.06 178 ALA A N 1
ATOM 1333 C CA . ALA A 1 178 ? -9.056 10.018 13.341 1.00 93.06 178 ALA A CA 1
ATOM 1334 C C . ALA A 1 178 ? -9.071 10.994 14.532 1.00 93.06 178 ALA A C 1
ATOM 1336 O O . ALA A 1 178 ? -8.317 10.838 15.488 1.00 93.06 178 ALA A O 1
ATOM 1337 N N . GLU A 1 179 ? -9.907 12.027 14.466 1.00 92.31 179 GLU A N 1
ATOM 1338 C CA . GLU A 1 179 ? -9.880 13.174 15.372 1.00 92.31 179 GLU A CA 1
ATOM 1339 C C . GLU A 1 179 ? -11.035 13.181 16.387 1.00 92.31 179 GLU A C 1
ATOM 1341 O O . GLU A 1 179 ? -10.888 13.749 17.464 1.00 92.31 179 GLU A O 1
ATOM 1346 N N . ASP A 1 180 ? -12.183 12.590 16.052 1.00 94.12 180 ASP A N 1
ATOM 1347 C CA . ASP A 1 180 ? -13.406 12.604 16.865 1.00 94.12 180 ASP A CA 1
ATOM 1348 C C . ASP A 1 180 ? -13.911 11.173 17.132 1.00 94.12 180 ASP A C 1
ATOM 1350 O O . ASP A 1 180 ? -14.618 10.614 16.290 1.00 94.12 180 ASP A O 1
ATOM 1354 N N . PRO A 1 181 ? -13.589 10.572 18.291 1.00 95.56 181 PRO A N 1
ATOM 1355 C CA . PRO A 1 181 ? -14.017 9.213 18.636 1.00 95.56 181 PRO A CA 1
ATOM 1356 C C . PRO A 1 181 ? -15.538 9.007 18.725 1.00 95.56 181 PRO A C 1
ATOM 1358 O O . PRO A 1 181 ? -16.014 7.878 18.615 1.00 95.56 181 PRO A O 1
ATOM 1361 N N . ALA A 1 182 ? -16.312 10.078 18.929 1.00 96.06 182 ALA A N 1
ATOM 1362 C CA . ALA A 1 182 ? -17.776 10.028 18.944 1.00 96.06 182 ALA A CA 1
ATOM 1363 C C . ALA A 1 182 ? -18.385 10.289 17.551 1.00 96.06 182 ALA A C 1
ATOM 1365 O O . ALA A 1 182 ? -19.587 10.116 17.333 1.00 96.06 182 ALA A O 1
ATOM 1366 N N . GLY A 1 183 ? -17.562 10.716 16.594 1.00 92.31 183 GLY A N 1
ATOM 1367 C CA . GLY A 1 183 ? -17.960 11.011 15.228 1.00 92.31 183 GLY A CA 1
ATOM 1368 C C . GLY A 1 183 ? -18.132 9.756 14.372 1.00 92.31 183 GLY A C 1
ATOM 1369 O O . GLY A 1 183 ? -17.579 8.689 14.631 1.00 92.31 183 GLY A O 1
ATOM 1370 N N . ARG A 1 184 ? -18.879 9.889 13.273 1.00 91.62 184 ARG A N 1
ATOM 1371 C CA . ARG A 1 184 ? -18.983 8.832 12.252 1.00 91.62 184 ARG A CA 1
ATOM 1372 C C . ARG A 1 184 ? -17.637 8.553 11.583 1.00 91.62 184 ARG A C 1
ATOM 1374 O O . ARG A 1 184 ? -16.811 9.461 11.445 1.00 91.62 184 ARG A O 1
ATOM 1381 N N . ASN A 1 185 ? -17.474 7.334 11.070 1.00 93.19 185 ASN A N 1
ATOM 1382 C CA . ASN A 1 185 ? -16.298 6.898 10.312 1.00 93.19 185 ASN A CA 1
ATOM 1383 C C . ASN A 1 185 ? -14.972 7.161 11.049 1.00 93.19 185 ASN A C 1
ATOM 1385 O O . ASN A 1 185 ? -13.962 7.482 10.413 1.00 93.19 185 ASN A O 1
ATOM 1389 N N . TYR A 1 186 ? -14.998 7.075 12.382 1.00 95.62 186 TYR A N 1
ATOM 1390 C CA . TYR A 1 186 ? -13.805 7.170 13.209 1.00 95.62 186 TYR A CA 1
ATOM 1391 C C . TYR A 1 186 ? -12.885 5.976 12.942 1.00 95.62 186 TYR A C 1
ATOM 1393 O O . TYR A 1 186 ? -13.345 4.841 12.798 1.00 95.62 186 TYR A O 1
ATOM 1401 N N . VAL A 1 187 ? -11.592 6.253 12.824 1.00 96.06 187 VAL A N 1
ATOM 1402 C CA . VAL A 1 187 ? -10.530 5.273 12.642 1.00 96.06 187 VAL A CA 1
ATOM 1403 C C . VAL A 1 187 ? -9.544 5.428 13.781 1.00 96.06 187 VAL A C 1
ATOM 1405 O O . VAL A 1 187 ? -8.949 6.495 13.947 1.00 96.06 187 VAL A O 1
ATOM 1408 N N . SER A 1 188 ? -9.335 4.340 14.508 1.00 96.38 188 SER A N 1
ATOM 1409 C CA . SER A 1 188 ? -8.238 4.200 15.455 1.00 96.38 188 SER A CA 1
ATOM 1410 C C . SER A 1 188 ? -7.180 3.252 14.898 1.00 96.38 188 SER A C 1
ATOM 1412 O O . SER A 1 188 ? -7.420 2.478 13.964 1.00 96.38 188 SER A O 1
ATOM 1414 N N . ILE A 1 189 ? -5.972 3.366 15.437 1.00 96.81 189 ILE A N 1
ATOM 1415 C CA . ILE A 1 189 ? -4.838 2.532 15.066 1.00 96.81 189 ILE A CA 1
ATOM 1416 C C . ILE A 1 189 ? -4.035 2.200 16.318 1.00 96.81 189 ILE A C 1
ATOM 1418 O O . ILE A 1 189 ? -3.825 3.063 17.169 1.00 96.81 189 ILE A O 1
ATOM 1422 N N . GLU A 1 190 ? -3.578 0.962 16.417 1.00 96.69 190 GLU A N 1
ATOM 1423 C CA . GLU A 1 190 ? -2.750 0.493 17.523 1.00 96.69 190 GLU A CA 1
ATOM 1424 C C . GLU A 1 190 ? -1.686 -0.489 17.033 1.00 96.69 190 GLU A C 1
ATOM 1426 O O . GLU A 1 190 ? -1.810 -1.086 15.962 1.00 96.69 190 GLU A O 1
ATOM 1431 N N . SER A 1 191 ? -0.631 -0.632 17.827 1.00 97.75 191 SER A N 1
ATOM 1432 C CA . SER A 1 191 ? 0.484 -1.547 17.600 1.00 97.75 191 SER A CA 1
ATOM 1433 C C . SER A 1 191 ? 0.490 -2.628 18.683 1.00 97.75 191 SER A C 1
ATOM 1435 O O . SER A 1 191 ? 0.136 -2.349 19.828 1.00 97.75 191 SER A O 1
ATOM 1437 N N . SER A 1 192 ? 0.929 -3.846 18.352 1.00 98.00 192 SER A N 1
ATOM 1438 C CA . SER A 1 192 ? 1.223 -4.891 19.348 1.00 98.00 192 SER A CA 1
ATOM 1439 C C . SER A 1 192 ? 2.418 -4.543 20.227 1.00 98.00 192 SER A C 1
ATOM 1441 O O . SER A 1 192 ? 2.475 -4.969 21.378 1.00 98.00 192 SER A O 1
ATOM 1443 N N . ASN A 1 193 ? 3.376 -3.789 19.686 1.00 97.44 193 ASN A N 1
ATOM 1444 C CA . ASN A 1 193 ? 4.500 -3.260 20.438 1.00 97.44 193 ASN A CA 1
ATOM 1445 C C . ASN A 1 193 ? 4.039 -1.998 21.199 1.00 97.44 193 ASN A C 1
ATOM 1447 O O . ASN A 1 193 ? 3.708 -1.008 20.538 1.00 97.44 193 ASN A O 1
ATOM 1451 N N . PRO A 1 194 ? 4.016 -2.006 22.549 1.00 95.88 194 PRO A N 1
ATOM 1452 C CA . PRO A 1 194 ? 3.514 -0.892 23.357 1.00 95.88 194 PRO A CA 1
ATOM 1453 C C . PRO A 1 194 ? 4.416 0.349 23.326 1.00 95.88 194 PRO A C 1
ATOM 1455 O O . PRO A 1 194 ? 3.948 1.442 23.641 1.00 95.88 194 PRO A O 1
ATOM 1458 N N . ASP A 1 195 ? 5.683 0.201 22.929 1.00 97.31 195 ASP A N 1
ATOM 1459 C CA . ASP A 1 195 ? 6.627 1.316 22.796 1.00 97.31 195 ASP A CA 1
ATOM 1460 C C . ASP A 1 195 ? 6.506 2.011 21.425 1.00 97.31 195 ASP A C 1
ATOM 1462 O O . ASP A 1 195 ? 7.036 3.105 21.213 1.00 97.31 195 ASP A O 1
ATOM 1466 N N . ALA A 1 196 ? 5.777 1.400 20.487 1.00 96.62 196 ALA A N 1
ATOM 1467 C CA . ALA A 1 196 ? 5.494 1.944 19.169 1.00 96.62 196 ALA A CA 1
ATOM 1468 C C . ALA A 1 196 ? 4.143 2.670 19.151 1.00 96.62 196 ALA A C 1
ATOM 1470 O O . ALA A 1 196 ? 3.085 2.087 19.380 1.00 96.62 196 ALA A O 1
ATOM 1471 N N . THR A 1 197 ? 4.162 3.957 18.806 1.00 95.44 197 THR A N 1
ATOM 1472 C CA . THR A 1 197 ? 2.953 4.783 18.681 1.00 95.44 197 THR A CA 1
ATOM 1473 C C . THR A 1 197 ? 2.729 5.199 17.233 1.00 95.44 197 THR A C 1
ATOM 1475 O O . THR A 1 197 ? 3.647 5.702 16.580 1.00 95.44 197 THR A O 1
ATOM 1478 N N . LEU A 1 198 ? 1.489 5.053 16.756 1.00 93.62 198 LEU A N 1
ATOM 1479 C CA . LEU A 1 198 ? 1.043 5.516 15.443 1.00 93.62 198 LEU A CA 1
ATOM 1480 C C . LEU A 1 198 ? 0.131 6.734 15.584 1.00 93.62 198 LEU A C 1
ATOM 1482 O O . LEU A 1 198 ? -1.023 6.621 15.984 1.00 93.62 198 LEU A O 1
ATOM 1486 N N . THR A 1 199 ? 0.638 7.911 15.220 1.00 88.94 199 THR A N 1
ATOM 1487 C CA . THR A 1 199 ? -0.121 9.164 15.363 1.00 88.94 199 THR A CA 1
ATOM 1488 C C . THR A 1 199 ? -0.609 9.673 14.012 1.00 88.94 199 THR A C 1
ATOM 1490 O O . THR A 1 199 ? 0.179 9.777 13.062 1.00 88.94 199 THR A O 1
ATOM 1493 N N . SER A 1 200 ? -1.898 10.032 13.933 1.00 83.94 200 SER A N 1
ATOM 1494 C CA . SER A 1 200 ? -2.447 10.808 12.812 1.00 83.94 200 SER A CA 1
ATOM 1495 C C . SER A 1 200 ? -1.714 12.147 12.768 1.00 83.94 200 SER A C 1
ATOM 1497 O O . SER A 1 200 ? -1.843 12.963 13.678 1.00 83.94 200 SER A O 1
ATOM 1499 N N . SER A 1 201 ? -0.870 12.346 11.761 1.00 65.38 201 SER A N 1
ATOM 1500 C CA . SER A 1 201 ? -0.004 13.529 11.654 1.00 65.38 201 SER A CA 1
ATOM 1501 C C . SER A 1 201 ? -0.511 14.498 10.587 1.00 65.38 201 SER A C 1
ATOM 1503 O O . SER A 1 201 ? -1.259 14.120 9.679 1.00 65.38 201 SER A O 1
ATOM 1505 N N . GLU A 1 202 ? -0.098 15.767 10.695 1.00 64.06 202 GLU A N 1
ATOM 1506 C CA . GLU A 1 202 ? -0.221 16.746 9.607 1.00 64.06 202 GLU A CA 1
ATOM 1507 C C . GLU A 1 202 ? 0.353 16.167 8.293 1.00 64.06 202 GLU A C 1
ATOM 1509 O O . GLU A 1 202 ? 1.226 15.294 8.328 1.00 64.06 202 GLU A O 1
ATOM 1514 N N . PRO A 1 203 ? -0.122 16.621 7.120 1.00 63.25 203 PRO A N 1
ATOM 1515 C CA . PRO A 1 203 ? 0.279 16.077 5.831 1.00 63.25 203 PRO A CA 1
ATOM 1516 C C . PRO A 1 203 ? 1.798 16.063 5.667 1.00 63.25 203 PRO A C 1
ATOM 1518 O O . PRO A 1 203 ? 2.457 17.096 5.785 1.00 63.25 203 PRO A O 1
ATOM 1521 N N . TRP A 1 204 ? 2.342 14.896 5.338 1.00 62.97 204 TRP A N 1
ATOM 1522 C CA . TRP A 1 204 ? 3.764 14.672 5.129 1.00 62.97 204 TRP A CA 1
ATOM 1523 C C . TRP A 1 204 ? 4.214 15.249 3.791 1.00 62.97 204 TRP A C 1
ATOM 1525 O O . TRP A 1 204 ? 4.462 14.509 2.843 1.00 62.97 204 TRP A O 1
ATOM 1535 N N . GLY A 1 205 ? 4.280 16.578 3.692 1.00 59.91 205 GLY A N 1
ATOM 1536 C CA . GLY A 1 205 ? 4.680 17.259 2.461 1.00 59.91 205 GLY A CA 1
ATOM 1537 C C . GLY A 1 205 ? 3.968 16.688 1.231 1.00 59.91 205 GLY A C 1
ATOM 1538 O O . GLY A 1 205 ? 2.805 16.293 1.306 1.00 59.91 205 GLY A O 1
ATOM 1539 N N . GLU A 1 206 ? 4.663 16.624 0.098 1.00 59.12 206 GLU A N 1
ATOM 1540 C CA . GLU A 1 206 ? 4.195 15.838 -1.040 1.00 59.12 206 GLU A CA 1
ATOM 1541 C C . GLU A 1 206 ? 4.660 14.382 -0.922 1.00 59.12 206 GLU A C 1
ATOM 1543 O O . GLU A 1 206 ? 5.858 14.113 -0.895 1.00 59.12 206 GLU A O 1
ATOM 1548 N N . TRP A 1 207 ? 3.733 13.433 -0.958 1.00 62.09 207 TRP A N 1
ATOM 1549 C CA . TRP A 1 207 ? 4.010 12.028 -1.205 1.00 62.09 207 TRP A CA 1
ATOM 1550 C C . TRP A 1 207 ? 3.642 11.651 -2.640 1.00 62.09 207 TRP A C 1
ATOM 1552 O O . TRP A 1 207 ? 2.622 12.068 -3.205 1.00 62.09 207 TRP A O 1
ATOM 1562 N N . LEU A 1 208 ? 4.492 10.813 -3.224 1.00 52.53 208 LEU A N 1
ATOM 1563 C CA . LEU A 1 208 ? 4.231 10.089 -4.458 1.00 52.53 208 LEU A CA 1
ATOM 1564 C C . LEU A 1 208 ? 4.067 8.613 -4.081 1.00 52.53 208 LEU A C 1
ATOM 1566 O O . LEU A 1 208 ? 5.017 7.842 -4.130 1.00 52.53 208 LEU A O 1
ATOM 1570 N N . GLY A 1 209 ? 2.874 8.243 -3.619 1.00 53.66 209 GLY A N 1
ATOM 1571 C CA . GLY A 1 209 ? 2.540 6.850 -3.345 1.00 53.66 209 GLY A CA 1
ATOM 1572 C C . GLY A 1 209 ? 2.083 6.135 -4.615 1.00 53.66 209 GLY A C 1
ATOM 1573 O O . GLY A 1 209 ? 1.499 6.755 -5.505 1.00 53.66 209 GLY A O 1
ATOM 1574 N N . MET A 1 210 ? 2.294 4.819 -4.657 1.00 51.53 210 MET A N 1
ATOM 1575 C CA . MET A 1 210 ? 1.972 3.938 -5.793 1.00 51.53 210 MET A CA 1
ATOM 1576 C C . MET A 1 210 ? 0.486 3.966 -6.190 1.00 51.53 210 MET A C 1
ATOM 1578 O O . MET A 1 210 ? 0.159 3.761 -7.354 1.00 51.53 210 MET A O 1
ATOM 1582 N N . HIS A 1 211 ? -0.402 4.315 -5.253 1.00 54.75 211 HIS A N 1
ATOM 1583 C CA . HIS A 1 211 ? -1.842 4.454 -5.499 1.00 54.75 211 HIS A CA 1
ATOM 1584 C C . HIS A 1 211 ? -2.331 5.908 -5.444 1.00 54.75 211 HIS A C 1
ATOM 1586 O O . HIS A 1 211 ? -3.314 6.265 -6.091 1.00 54.75 211 HIS A O 1
ATOM 1592 N N . PHE A 1 212 ? -1.659 6.770 -4.671 1.00 52.34 212 PHE A N 1
ATOM 1593 C CA . PHE A 1 212 ? -2.082 8.150 -4.447 1.00 52.34 212 PHE A CA 1
ATOM 1594 C C . PHE A 1 212 ? -0.879 9.062 -4.294 1.00 52.34 212 PHE A C 1
ATOM 1596 O O . PHE A 1 212 ? -0.038 8.873 -3.420 1.00 52.34 212 PHE A O 1
ATOM 1603 N N . SER A 1 213 ? -0.859 10.119 -5.096 1.00 57.56 213 SER A N 1
ATOM 1604 C CA . SER A 1 213 ? -0.023 11.278 -4.838 1.00 57.56 213 SER A CA 1
ATOM 1605 C C . SER A 1 213 ? -0.884 12.416 -4.319 1.00 57.56 213 SER A C 1
ATOM 1607 O O . SER A 1 213 ? -1.918 12.727 -4.922 1.00 57.56 213 SER A O 1
ATOM 1609 N N . ASN A 1 214 ? -0.442 13.096 -3.270 1.00 61.81 214 ASN A N 1
ATOM 1610 C CA . ASN A 1 214 ? -0.985 14.415 -2.950 1.00 61.81 214 ASN A CA 1
ATOM 1611 C C . ASN A 1 214 ? -0.202 15.549 -3.635 1.00 61.81 214 ASN A C 1
ATOM 1613 O O . ASN A 1 214 ? -0.553 16.705 -3.435 1.00 61.81 214 ASN A O 1
ATOM 1617 N N . ARG A 1 215 ? 0.818 15.245 -4.451 1.00 56.47 215 ARG A N 1
ATOM 1618 C CA . ARG A 1 215 ? 1.544 16.244 -5.250 1.00 56.47 215 ARG A CA 1
ATOM 1619 C C . ARG A 1 215 ? 0.562 17.114 -6.044 1.00 56.47 215 ARG A C 1
ATOM 1621 O O . ARG A 1 215 ? -0.213 16.600 -6.855 1.00 56.47 215 ARG A O 1
ATOM 1628 N N . GLY A 1 216 ? 0.571 18.420 -5.779 1.00 51.09 216 GLY A N 1
ATOM 1629 C CA . GLY A 1 216 ? -0.369 19.398 -6.348 1.00 51.09 216 GLY A CA 1
ATOM 1630 C C . GLY A 1 216 ? -1.815 19.352 -5.818 1.00 51.09 216 GLY A C 1
ATOM 1631 O O . GLY A 1 216 ? -2.647 20.144 -6.260 1.00 51.09 216 GLY A O 1
ATOM 1632 N N . ARG A 1 217 ? -2.150 18.465 -4.870 1.00 56.38 217 ARG A N 1
ATOM 1633 C CA . ARG A 1 217 ? -3.439 18.460 -4.161 1.00 56.38 217 ARG A CA 1
ATOM 1634 C C . ARG A 1 217 ? -3.281 19.187 -2.834 1.00 56.38 217 ARG A C 1
ATOM 1636 O O . ARG A 1 217 ? -2.459 18.817 -2.002 1.00 56.38 217 ARG A O 1
ATOM 1643 N N . ARG A 1 218 ? -4.114 20.202 -2.608 1.00 54.59 218 ARG A N 1
ATOM 1644 C CA . ARG A 1 218 ? -4.151 20.903 -1.323 1.00 54.59 218 ARG A CA 1
ATOM 1645 C C . ARG A 1 218 ? -4.599 19.922 -0.243 1.00 54.59 218 ARG A C 1
ATOM 1647 O O . ARG A 1 218 ? -5.712 19.399 -0.310 1.00 54.59 218 ARG A O 1
ATOM 1654 N N . ALA A 1 219 ? -3.727 19.660 0.723 1.00 60.81 219 ALA A N 1
ATOM 1655 C CA . ALA A 1 219 ? -4.085 18.829 1.854 1.00 60.81 219 ALA A CA 1
ATOM 1656 C C . ALA A 1 219 ? -5.239 19.479 2.628 1.00 60.81 219 ALA A C 1
ATOM 1658 O O . ALA A 1 219 ? -5.241 20.690 2.862 1.00 60.81 219 ALA A O 1
ATOM 1659 N N . ILE A 1 220 ? -6.242 18.677 2.979 1.00 64.12 220 ILE A N 1
ATOM 1660 C CA . ILE A 1 220 ? -7.329 19.112 3.855 1.00 64.12 220 ILE A CA 1
ATOM 1661 C C . ILE A 1 220 ? -6.786 18.994 5.285 1.00 64.12 220 ILE A C 1
ATOM 1663 O O . ILE A 1 220 ? -6.456 17.870 5.679 1.00 64.12 220 ILE A O 1
ATOM 1667 N N . PRO A 1 221 ? -6.660 20.106 6.041 1.00 68.62 221 PRO A N 1
ATOM 1668 C CA . PRO A 1 221 ? -6.201 20.052 7.425 1.00 68.62 221 PRO A CA 1
ATOM 1669 C C . PRO A 1 221 ? -7.078 19.108 8.245 1.00 68.62 221 PRO A C 1
ATOM 1671 O O . PRO A 1 221 ? -8.289 19.033 8.006 1.00 68.62 221 PRO A O 1
ATOM 1674 N N . ALA A 1 222 ? -6.477 18.411 9.208 1.00 73.88 222 ALA A N 1
ATOM 1675 C CA . ALA A 1 222 ? -7.228 17.589 10.148 1.00 73.88 222 ALA A CA 1
ATOM 1676 C C . ALA A 1 222 ? -8.231 18.468 10.916 1.00 73.88 222 ALA A C 1
ATOM 1678 O O . ALA A 1 222 ? -7.895 19.558 11.384 1.00 73.88 222 ALA A O 1
ATOM 1679 N N . ARG A 1 223 ? -9.489 18.027 10.991 1.00 78.06 223 ARG A N 1
ATOM 1680 C CA . ARG A 1 223 ? -10.564 18.717 11.714 1.00 78.06 223 ARG A CA 1
ATOM 1681 C C . ARG A 1 223 ? -11.461 17.676 12.386 1.00 78.06 223 ARG A C 1
ATOM 1683 O O . ARG A 1 223 ? -11.823 16.713 11.706 1.00 78.06 223 ARG A O 1
ATOM 1690 N N . PRO A 1 224 ? -11.867 17.883 13.652 1.00 82.12 224 PRO A N 1
ATOM 1691 C CA . PRO A 1 224 ? -12.768 16.969 14.349 1.00 82.12 224 PRO A CA 1
ATOM 1692 C C . PRO A 1 224 ? -14.027 16.668 13.533 1.00 82.12 224 PRO A C 1
ATOM 1694 O O . PRO A 1 224 ? -14.679 17.584 13.025 1.00 82.12 224 PRO A O 1
ATOM 1697 N N . GLY A 1 225 ? -14.328 15.379 13.364 1.00 81.88 225 GLY A N 1
ATOM 1698 C CA . GLY A 1 225 ? -15.535 14.900 12.691 1.00 81.88 225 GLY A CA 1
ATOM 1699 C C . GLY A 1 225 ? -15.601 15.150 11.178 1.00 81.88 225 GLY A C 1
ATOM 1700 O O . GLY A 1 225 ? -16.656 14.921 10.587 1.00 81.88 225 GLY A O 1
ATOM 1701 N N . VAL A 1 226 ? -14.521 15.610 10.528 1.00 84.38 226 VAL A N 1
ATOM 1702 C CA . VAL A 1 226 ? -14.484 15.857 9.074 1.00 84.38 226 VAL A CA 1
ATOM 1703 C C . VAL A 1 226 ? -13.811 14.683 8.352 1.00 84.38 226 VAL A C 1
ATOM 1705 O O . VAL A 1 226 ? -12.584 14.574 8.387 1.00 84.38 226 VAL A O 1
ATOM 1708 N N . PRO A 1 227 ? -14.570 13.825 7.641 1.00 84.06 227 PRO A N 1
ATOM 1709 C CA . PRO A 1 227 ? -13.998 12.684 6.943 1.00 84.06 227 PRO A CA 1
ATOM 1710 C C . PRO A 1 227 ? -13.108 13.095 5.764 1.00 84.06 227 PRO A C 1
ATOM 1712 O O . PRO A 1 227 ? -13.401 14.031 5.016 1.00 84.06 227 PRO A O 1
ATOM 1715 N N . ARG A 1 228 ? -12.029 12.341 5.572 1.00 85.69 228 ARG A N 1
ATOM 1716 C CA . ARG A 1 228 ? -11.019 12.485 4.523 1.00 85.69 228 ARG A CA 1
ATOM 1717 C C . ARG A 1 228 ? -10.911 11.187 3.729 1.00 85.69 228 ARG A C 1
ATOM 1719 O O . ARG A 1 228 ? -11.210 10.107 4.225 1.00 85.69 228 ARG A O 1
ATOM 1726 N N . ALA A 1 229 ? -10.466 11.279 2.478 1.00 83.31 229 ALA A N 1
ATOM 1727 C CA . ALA A 1 229 ? -10.269 10.089 1.648 1.00 83.31 229 ALA A CA 1
ATOM 1728 C C . ALA A 1 229 ? -9.085 9.230 2.126 1.00 83.31 229 ALA A C 1
ATOM 1730 O O . ALA A 1 229 ? -9.095 8.016 1.942 1.00 83.31 229 ALA A O 1
ATOM 1731 N N . VAL A 1 230 ? -8.063 9.867 2.707 1.00 84.19 230 VAL A N 1
ATOM 1732 C CA . VAL A 1 230 ? -6.832 9.224 3.175 1.00 84.19 230 VAL A CA 1
ATOM 1733 C C . VAL A 1 230 ? -6.401 9.860 4.496 1.00 84.19 230 VAL A C 1
ATOM 1735 O O . VAL A 1 230 ? -6.362 11.089 4.601 1.00 84.19 230 VAL A O 1
ATOM 1738 N N . LEU A 1 231 ? -6.067 9.022 5.473 1.00 87.31 231 LEU A N 1
ATOM 1739 C CA . LEU A 1 231 ? -5.382 9.367 6.717 1.00 87.31 231 LEU A CA 1
ATOM 1740 C C . LEU A 1 231 ? -3.914 8.943 6.621 1.00 87.31 231 LEU A C 1
ATOM 1742 O O . LEU A 1 231 ? -3.577 8.000 5.902 1.00 87.31 231 LEU A O 1
ATOM 1746 N N . GLN A 1 232 ? -3.049 9.647 7.343 1.00 87.38 232 GLN A N 1
ATOM 1747 C CA . GLN A 1 232 ? -1.621 9.350 7.432 1.00 87.38 232 GLN A CA 1
ATOM 1748 C C . GLN A 1 232 ? -1.255 9.094 8.880 1.00 87.38 232 GLN A C 1
ATOM 1750 O O . GLN A 1 232 ? -1.471 9.966 9.721 1.00 87.38 232 GLN A O 1
ATOM 1755 N N . PHE A 1 233 ? -0.646 7.946 9.143 1.00 90.81 233 PHE A N 1
ATOM 1756 C CA . PHE A 1 233 ? -0.137 7.606 10.464 1.00 90.81 233 PHE A CA 1
ATOM 1757 C C . PHE A 1 233 ? 1.381 7.516 10.434 1.00 90.81 233 PHE A C 1
ATOM 1759 O O . PHE A 1 233 ? 1.941 6.912 9.520 1.00 90.81 233 PHE A O 1
ATOM 1766 N N . ARG A 1 234 ? 2.035 8.127 11.427 1.00 91.31 234 ARG A N 1
ATOM 1767 C CA . ARG A 1 234 ? 3.488 8.069 11.624 1.00 91.31 234 ARG A CA 1
ATOM 1768 C C . ARG A 1 234 ? 3.830 7.137 12.759 1.00 91.31 234 ARG A C 1
ATOM 1770 O O . ARG A 1 234 ? 3.300 7.331 13.848 1.00 91.31 234 ARG A O 1
ATOM 1777 N N . LEU A 1 235 ? 4.755 6.220 12.506 1.00 94.25 235 LEU A N 1
ATOM 1778 C CA . LEU A 1 235 ? 5.390 5.435 13.549 1.00 94.25 235 LEU A CA 1
ATOM 1779 C C . LEU A 1 235 ? 6.415 6.297 14.300 1.00 94.25 235 LEU A C 1
ATOM 1781 O O . LEU A 1 235 ? 7.257 6.955 13.682 1.00 94.25 235 LEU A O 1
ATOM 1785 N N . SER A 1 236 ? 6.340 6.285 15.625 1.00 94.38 236 SER A N 1
ATOM 1786 C CA . SER A 1 236 ? 7.269 6.950 16.545 1.00 94.38 236 SER A CA 1
ATOM 1787 C C . SER A 1 236 ? 7.484 6.103 17.800 1.00 94.38 236 SER A C 1
ATOM 1789 O O . SER A 1 236 ? 6.633 5.270 18.118 1.00 94.38 236 SER A O 1
ATOM 1791 N N . GLY A 1 237 ? 8.579 6.340 18.524 1.00 95.19 237 GLY A N 1
ATOM 1792 C CA . GLY A 1 237 ? 8.882 5.681 19.800 1.00 95.19 237 GLY A CA 1
ATOM 1793 C C . GLY A 1 237 ? 9.715 4.409 19.645 1.00 95.19 237 GLY A C 1
ATOM 1794 O O . GLY A 1 237 ? 10.794 4.320 20.224 1.00 95.19 237 GLY A O 1
ATOM 1795 N N . ALA A 1 238 ? 9.262 3.467 18.816 1.00 96.31 238 ALA A N 1
ATOM 1796 C CA . ALA A 1 238 ? 9.994 2.243 18.502 1.00 96.31 238 ALA A CA 1
ATOM 1797 C C . ALA A 1 238 ? 9.781 1.813 17.045 1.00 96.31 238 ALA A C 1
ATOM 1799 O O . ALA A 1 238 ? 8.778 2.161 16.415 1.00 96.31 238 ALA A O 1
ATOM 1800 N N . ALA A 1 239 ? 10.742 1.054 16.514 1.00 97.06 239 ALA A N 1
ATOM 1801 C CA . ALA A 1 239 ? 10.569 0.323 15.265 1.00 97.06 239 ALA A CA 1
ATOM 1802 C C . ALA A 1 239 ? 9.642 -0.887 15.476 1.00 97.06 239 ALA A C 1
ATOM 1804 O O . ALA A 1 239 ? 9.485 -1.368 16.599 1.00 97.06 239 ALA A O 1
ATOM 1805 N N . LEU A 1 240 ? 9.045 -1.365 14.387 1.00 97.88 240 LEU A N 1
ATOM 1806 C CA . LEU A 1 240 ? 8.289 -2.614 14.364 1.00 97.88 240 LEU A CA 1
ATOM 1807 C C . LEU A 1 240 ? 9.094 -3.686 13.640 1.00 97.88 240 LEU A C 1
ATOM 1809 O O . LEU A 1 240 ? 9.614 -3.435 12.548 1.00 97.88 240 LEU A O 1
ATOM 1813 N N . GLU A 1 241 ? 9.160 -4.864 14.239 1.00 97.62 241 GLU A N 1
ATOM 1814 C CA . GLU A 1 241 ? 9.925 -6.010 13.751 1.00 97.62 241 GLU A CA 1
ATOM 1815 C C . GLU A 1 241 ? 9.006 -7.043 13.086 1.00 97.62 241 GLU A C 1
ATOM 1817 O O . GLU A 1 241 ? 7.779 -6.948 13.148 1.00 97.62 241 GLU A O 1
ATOM 1822 N N . GLU A 1 242 ? 9.596 -8.046 12.435 1.00 97.69 242 GLU A N 1
ATOM 1823 C CA . GLU A 1 242 ? 8.839 -9.157 11.852 1.00 97.69 242 GLU A CA 1
ATOM 1824 C C . GLU A 1 242 ? 7.893 -9.793 12.884 1.00 97.69 242 GLU A C 1
ATOM 1826 O O . GLU A 1 242 ? 8.293 -10.153 13.992 1.00 97.69 242 GLU A O 1
ATOM 1831 N N . GLY A 1 243 ? 6.625 -9.948 12.504 1.00 97.81 243 GLY A N 1
ATOM 1832 C CA . GLY A 1 243 ? 5.585 -10.518 13.357 1.00 97.81 243 GLY A CA 1
ATOM 1833 C C . GLY A 1 243 ? 4.846 -9.514 14.244 1.00 97.81 243 GLY A C 1
ATOM 1834 O O . GLY A 1 243 ? 3.751 -9.849 14.702 1.00 97.81 243 GLY A O 1
ATOM 1835 N N . ASP A 1 244 ? 5.355 -8.289 14.436 1.00 98.44 244 ASP A N 1
ATOM 1836 C CA . ASP A 1 244 ? 4.568 -7.224 15.066 1.00 98.44 244 ASP A CA 1
ATOM 1837 C C . ASP A 1 244 ? 3.303 -6.940 14.249 1.00 98.44 244 ASP A C 1
ATOM 1839 O O . ASP A 1 244 ? 3.276 -7.072 13.023 1.00 98.44 244 ASP A O 1
ATOM 1843 N N . THR A 1 245 ? 2.232 -6.527 14.921 1.00 98.25 245 THR A N 1
ATOM 1844 C CA . THR A 1 245 ? 0.954 -6.229 14.278 1.00 98.25 245 THR A CA 1
ATOM 1845 C C . THR A 1 245 ? 0.548 -4.782 14.462 1.00 98.25 245 THR A C 1
ATOM 1847 O O . THR A 1 245 ? 0.681 -4.223 15.547 1.00 98.25 245 THR A O 1
ATOM 1850 N N . ILE A 1 246 ? -0.038 -4.214 13.415 1.00 98.12 246 ILE A N 1
ATOM 1851 C CA . ILE A 1 246 ? -0.729 -2.932 13.441 1.00 98.12 246 ILE A CA 1
ATOM 1852 C C . ILE A 1 246 ? -2.207 -3.202 13.181 1.00 98.12 246 ILE A C 1
ATOM 1854 O O . ILE A 1 246 ? -2.572 -3.673 12.101 1.00 98.12 246 ILE A O 1
ATOM 1858 N N . THR A 1 247 ? -3.058 -2.887 14.150 1.00 98.25 247 THR A N 1
ATOM 1859 C CA . THR A 1 247 ? -4.511 -3.018 14.022 1.00 98.25 247 THR A CA 1
ATOM 1860 C C . THR A 1 247 ? -5.100 -1.659 13.684 1.00 98.25 247 THR A C 1
ATOM 1862 O O . THR A 1 247 ? -5.014 -0.723 14.473 1.00 98.25 247 THR A O 1
ATOM 1865 N N . ILE A 1 248 ? -5.708 -1.545 12.506 1.00 97.62 248 ILE A N 1
ATOM 1866 C CA . ILE A 1 248 ? -6.463 -0.365 12.083 1.00 97.62 248 ILE A CA 1
ATOM 1867 C C . ILE A 1 248 ? -7.947 -0.689 12.232 1.00 97.62 248 ILE A C 1
ATOM 1869 O O . ILE A 1 248 ? -8.474 -1.532 11.504 1.00 97.62 248 ILE A O 1
ATOM 1873 N N . THR A 1 249 ? -8.638 -0.007 13.139 1.00 97.50 249 THR A N 1
ATOM 1874 C CA . THR A 1 249 ? -10.069 -0.220 13.372 1.00 97.50 249 THR A CA 1
ATOM 1875 C C . THR A 1 249 ? -10.863 0.847 12.638 1.00 97.50 249 THR A C 1
ATOM 1877 O O . THR A 1 249 ? -10.882 2.012 13.028 1.00 97.50 249 THR A O 1
ATOM 1880 N N . TYR A 1 250 ? -11.531 0.453 11.559 1.00 95.69 250 TYR A N 1
ATOM 1881 C CA . TYR A 1 250 ? -12.476 1.301 10.847 1.00 95.69 250 TYR A CA 1
ATOM 1882 C C . TYR A 1 250 ? -13.831 1.287 11.536 1.00 95.69 250 TYR A C 1
ATOM 1884 O O . TYR A 1 250 ? -14.360 0.218 11.834 1.00 95.69 250 TYR A O 1
ATOM 1892 N N . GLY A 1 251 ? -14.424 2.468 11.711 1.00 95.12 251 GLY A N 1
ATOM 1893 C CA . GLY A 1 251 ? -15.712 2.587 12.383 1.00 95.12 251 GLY A CA 1
ATOM 1894 C C . GLY A 1 251 ? -15.613 2.225 13.856 1.00 95.12 251 GLY A C 1
ATOM 1895 O O . GLY A 1 251 ? -16.484 1.524 14.360 1.00 95.12 251 GLY A O 1
ATOM 1896 N N . ASP A 1 252 ? -14.534 2.634 14.518 1.00 97.00 252 ASP A N 1
ATOM 1897 C CA . ASP A 1 252 ? -14.332 2.347 15.933 1.00 97.00 252 ASP A CA 1
ATOM 1898 C C . ASP A 1 252 ? -15.418 3.037 16.780 1.00 97.00 252 ASP A C 1
ATOM 1900 O O . ASP A 1 252 ? -15.628 4.248 16.695 1.00 97.00 252 ASP A O 1
ATOM 1904 N N . THR A 1 253 ? -16.135 2.240 17.574 1.00 96.88 253 THR A N 1
ATOM 1905 C CA . THR A 1 253 ? -17.242 2.672 18.436 1.00 96.88 253 THR A CA 1
ATOM 1906 C C . THR A 1 253 ? -16.817 2.867 19.893 1.00 96.88 253 THR A C 1
ATOM 1908 O O . THR A 1 253 ? -17.668 3.146 20.736 1.00 96.88 253 THR A O 1
ATOM 1911 N N . SER A 1 254 ? -15.530 2.721 20.229 1.00 95.81 254 SER A N 1
ATOM 1912 C CA . SER A 1 254 ? -15.007 2.874 21.597 1.00 95.81 254 SER A CA 1
ATOM 1913 C C . SER A 1 254 ? -15.303 4.252 22.206 1.00 95.81 254 SER A C 1
ATOM 1915 O O . SER A 1 254 ? -15.524 4.363 23.411 1.00 95.81 254 SER A O 1
ATOM 1917 N N . GLY A 1 255 ? -15.392 5.291 21.369 1.00 94.44 255 GLY A N 1
ATOM 1918 C CA . GLY A 1 255 ? -15.813 6.643 21.747 1.00 94.44 255 GLY A CA 1
ATOM 1919 C C . GLY A 1 255 ? -17.326 6.898 21.703 1.00 94.44 255 GLY A C 1
ATOM 1920 O O . GLY A 1 255 ? -17.750 8.036 21.888 1.00 94.44 255 GLY A O 1
ATOM 1921 N N . GLY A 1 256 ? -18.148 5.873 21.447 1.00 95.31 256 GLY A N 1
ATOM 1922 C CA . GLY A 1 256 ? -19.610 5.973 21.351 1.00 95.31 256 GLY A CA 1
ATOM 1923 C C . GLY A 1 256 ? -20.148 6.412 19.984 1.00 95.31 256 GLY A C 1
ATOM 1924 O O . GLY A 1 256 ? -21.343 6.687 19.863 1.00 95.31 256 GLY A O 1
ATOM 1925 N N . GLY A 1 257 ? -19.290 6.495 18.963 1.00 93.81 257 GLY A N 1
ATOM 1926 C CA . GLY A 1 257 ? -19.688 6.827 17.595 1.00 93.81 257 GLY A CA 1
ATOM 1927 C C . GLY A 1 257 ? -20.527 5.736 16.908 1.00 93.81 257 GLY A C 1
ATOM 1928 O O . GLY A 1 257 ? -20.622 4.612 17.398 1.00 93.81 257 GLY A O 1
ATOM 1929 N N . PRO A 1 258 ? -21.142 6.048 15.751 1.00 93.44 258 PRO A N 1
ATOM 1930 C CA . PRO A 1 258 ? -22.071 5.144 15.073 1.00 93.44 258 PRO A CA 1
ATOM 1931 C C . PRO A 1 258 ? -21.405 4.024 14.256 1.00 93.44 258 PRO A C 1
ATOM 1933 O O . PRO A 1 258 ? -22.112 3.112 13.848 1.00 93.44 258 PRO A O 1
ATOM 1936 N N . GLY A 1 259 ? -20.094 4.088 13.993 1.00 93.75 259 GLY A N 1
ATOM 1937 C CA . GLY A 1 259 ? -19.370 3.138 13.135 1.00 93.75 259 GLY A CA 1
ATOM 1938 C C . GLY A 1 259 ? -18.988 3.691 11.754 1.00 93.75 259 GLY A C 1
ATOM 1939 O O . GLY A 1 259 ? -19.019 4.904 11.512 1.00 93.75 259 GLY A O 1
ATOM 1940 N N . LEU A 1 260 ? -18.552 2.794 10.861 1.00 92.50 260 LEU A N 1
ATOM 1941 C CA . LEU A 1 260 ? -18.212 3.081 9.467 1.00 92.50 260 LEU A CA 1
ATOM 1942 C C . LEU A 1 260 ? -19.451 2.903 8.592 1.00 92.50 260 LEU A C 1
ATOM 1944 O O . LEU A 1 260 ? -19.964 1.794 8.459 1.00 92.50 260 LEU A O 1
ATOM 1948 N N . ALA A 1 261 ? -19.851 3.973 7.909 1.00 89.62 261 ALA A N 1
ATOM 1949 C CA . ALA A 1 261 ? -20.914 3.930 6.918 1.00 89.62 261 ALA A CA 1
ATOM 1950 C C . ALA A 1 261 ? -20.420 3.267 5.625 1.00 89.62 261 ALA A C 1
ATOM 1952 O O . ALA A 1 261 ? -19.618 3.857 4.879 1.00 89.62 261 ALA A O 1
ATOM 1953 N N . LEU A 1 262 ? -20.924 2.064 5.346 1.00 87.12 262 LEU A N 1
ATOM 1954 C CA . LEU A 1 262 ? -20.691 1.384 4.077 1.00 87.12 262 LEU A CA 1
ATOM 1955 C C . LEU A 1 262 ? -21.446 2.067 2.939 1.00 87.12 262 LEU A C 1
ATOM 1957 O O . LEU A 1 262 ? -22.410 2.801 3.147 1.00 87.12 262 LEU A O 1
ATOM 1961 N N . GLN A 1 263 ? -20.966 1.858 1.710 1.00 79.06 263 GLN A N 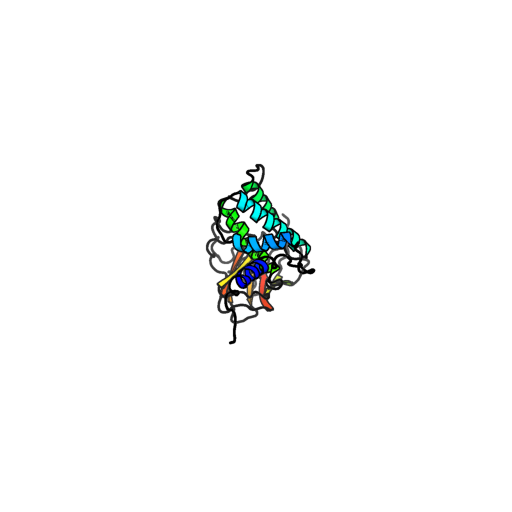1
ATOM 1962 C CA . GLN A 1 263 ? -21.524 2.518 0.535 1.00 79.06 263 GLN A CA 1
ATOM 1963 C C . GLN A 1 263 ? -23.031 2.260 0.431 1.00 79.06 263 GLN A C 1
ATOM 1965 O O . GLN A 1 263 ? -23.463 1.119 0.310 1.00 79.06 263 GLN A O 1
ATOM 1970 N N . GLU A 1 264 ? -23.811 3.336 0.408 1.00 68.75 264 GLU A N 1
ATOM 1971 C CA . GLU A 1 264 ? -25.222 3.308 0.040 1.00 68.75 264 GLU A CA 1
ATOM 1972 C C . GLU A 1 264 ? -25.346 3.411 -1.488 1.00 68.75 264 GLU A C 1
ATOM 1974 O O . GLU A 1 264 ? -24.658 4.211 -2.134 1.00 68.75 264 GLU A O 1
ATOM 1979 N N . THR A 1 265 ? -26.229 2.617 -2.088 1.00 54.56 265 THR A N 1
ATOM 1980 C CA . THR A 1 265 ? -26.718 2.875 -3.447 1.00 54.56 265 THR A CA 1
ATOM 1981 C C . THR A 1 265 ? -27.650 4.081 -3.399 1.00 54.56 265 THR A C 1
ATOM 1983 O O . THR A 1 265 ? -28.721 4.003 -2.800 1.00 54.56 265 THR A O 1
ATOM 1986 N N . ARG A 1 266 ? -27.245 5.190 -4.018 1.00 49.16 266 ARG A N 1
ATOM 1987 C CA . ARG A 1 266 ? -28.147 6.277 -4.411 1.00 49.16 266 ARG A CA 1
ATOM 1988 C C . ARG A 1 266 ? -28.224 6.350 -5.920 1.00 49.16 266 ARG A C 1
ATOM 1990 O O . ARG A 1 266 ? -27.159 6.149 -6.548 1.00 49.16 266 ARG A O 1
#

Foldseek 3Di:
DDDDDDDDDPPVVVVVVVVVVVPPPDPPDDPPDLDDPVLVVLLVVLLVPLVDDDLDLVVLVSLLVSLVVLLVSCVVVVDDDQPCSVVQSVQDNCVSVVPDDDHHDPSVCSSVSSSVSSVVSVCCRVPVQQAWDWDKVPPDDDDAFDFDKMKIKTFGTQNWAFAFRKDKDFADPVAAACAALQAEFHKDKDKPPPQKDKDQDFDPPWDDDSVDTCVVPDDDGHDHNDGDRITMIGIHRGIGHGGIMMMMITQRCPNPHRHYGGHHDD

Secondary structure (DSSP, 8-state):
--------SSSHHHHHHHHSSSSS------TT-SS-HHHHHHHHHHHHHTTS----HHHHHHHHHHHHHHHHHHHTTTPPPPTTHHHHHHHHHHHHTT--SS----GGGHHHHHHHHHHHHHHHHH-TTSS-EEEEES-----TT-EE-EEEEEEP-SS-B-TT-EEEEE--TT-BBSS-TTSTTBEEEEESSTT-EEEE-S--S--B-SS-B-TTSPPPPP-TT--BSEEEEEEESS-B-TT-EEEEEET--TTS---EEPPP--